Protein AF-A0A3M6KA08-F1 (afdb_monomer_lite)

Foldseek 3Di:
DVVVQKDKWKDLDAPVVQQVCLVVVWFKWAWFQDAFPPRIDIWTWNHADPVQQKTKTWDDDPDDDPDDTDIDIDRNVRVRLRRLLQRNMIMTIGHPVVVVVDDDDPLQRQLRVLLVVLVVCVVVVVLVSSLVSLVSSCVSPVLPLSSLLVNLVSCLVVLNPCSLVSLVSSCVNRVLHLSSLCSQLSSCVVVLVLVSNLVSLVSSCVSPVARDLCSLVSNLVSCVVVVVNVSSLVSLVSSCVRHVPDPCNVVSVVVSVVD

Structure (mmCIF, N/CA/C/O backbone):
data_AF-A0A3M6KA08-F1
#
_entry.id   AF-A0A3M6KA08-F1
#
loop_
_atom_site.group_PDB
_atom_site.id
_atom_site.type_symbol
_atom_site.label_atom_id
_atom_site.label_alt_id
_atom_site.label_comp_id
_atom_site.label_asym_id
_atom_site.label_entity_id
_atom_site.label_seq_id
_atom_site.pdbx_PDB_ins_code
_atom_site.Cartn_x
_atom_site.Cartn_y
_atom_site.Cartn_z
_atom_site.occupancy
_atom_site.B_iso_or_equiv
_atom_site.auth_seq_id
_atom_site.auth_comp_id
_atom_site.auth_asym_id
_atom_site.auth_atom_id
_atom_site.pdbx_PDB_model_num
ATOM 1 N N . ALA A 1 1 ? 18.252 -11.821 -8.747 1.00 83.00 1 ALA A N 1
ATOM 2 C CA . ALA A 1 1 ? 18.286 -11.415 -10.165 1.00 83.00 1 ALA A CA 1
ATOM 3 C C . ALA A 1 1 ? 19.601 -10.718 -10.514 1.00 83.00 1 ALA A C 1
ATOM 5 O O . ALA A 1 1 ? 20.405 -11.316 -11.207 1.00 83.00 1 ALA A O 1
ATOM 6 N N . GLU A 1 2 ? 19.887 -9.535 -9.962 1.00 87.06 2 GLU A N 1
ATOM 7 C CA . GLU A 1 2 ? 21.073 -8.732 -10.338 1.00 87.06 2 GLU A CA 1
ATOM 8 C C . GLU A 1 2 ? 22.423 -9.408 -10.078 1.00 87.06 2 GLU A C 1
ATOM 10 O O . GLU A 1 2 ? 23.299 -9.390 -10.935 1.00 87.06 2 GLU A O 1
ATOM 15 N N . ARG A 1 3 ? 22.570 -10.124 -8.955 1.00 90.12 3 ARG A N 1
ATOM 16 C CA . ARG A 1 3 ? 23.769 -10.948 -8.688 1.00 90.12 3 ARG A CA 1
ATOM 17 C C . ARG A 1 3 ? 24.012 -12.052 -9.727 1.00 90.12 3 ARG A C 1
ATOM 19 O O . ARG A 1 3 ? 25.106 -12.593 -9.780 1.00 90.12 3 ARG A O 1
ATOM 26 N N . HIS A 1 4 ? 22.997 -12.388 -10.520 1.00 89.75 4 HIS A N 1
ATOM 27 C CA . HIS A 1 4 ? 23.054 -13.378 -11.594 1.00 89.75 4 HIS A CA 1
ATOM 28 C C . HIS A 1 4 ? 23.068 -12.725 -12.990 1.00 89.75 4 HIS A C 1
ATOM 30 O O . HIS A 1 4 ? 22.779 -13.397 -13.972 1.00 89.75 4 HIS A O 1
ATOM 36 N N . GLY A 1 5 ? 23.381 -11.426 -13.091 1.00 89.25 5 GLY A N 1
ATOM 37 C CA . GLY A 1 5 ? 23.580 -10.731 -14.369 1.00 89.25 5 GLY A CA 1
ATOM 38 C C . GLY A 1 5 ? 22.316 -10.178 -15.037 1.00 89.25 5 GLY A C 1
ATOM 39 O O . GLY A 1 5 ? 22.405 -9.669 -16.150 1.00 89.25 5 GLY A O 1
ATOM 40 N N . LEU A 1 6 ? 21.152 -10.251 -14.384 1.00 92.94 6 LEU A N 1
ATOM 41 C CA . LEU A 1 6 ? 19.921 -9.622 -14.881 1.00 92.94 6 LEU A CA 1
ATOM 42 C C . LEU A 1 6 ? 19.841 -8.151 -14.463 1.00 92.94 6 LEU A C 1
ATOM 44 O O . LEU A 1 6 ? 20.215 -7.803 -13.346 1.00 92.94 6 LEU A O 1
ATOM 48 N N . SER A 1 7 ? 19.265 -7.308 -15.312 1.00 93.12 7 SER A N 1
ATOM 49 C CA . SER A 1 7 ? 18.864 -5.948 -14.950 1.00 93.12 7 SER A CA 1
ATOM 50 C C . SER A 1 7 ? 17.444 -5.930 -14.388 1.00 93.12 7 SER A C 1
ATOM 52 O O . SER A 1 7 ? 16.634 -6.810 -14.692 1.00 93.12 7 SER A O 1
ATOM 54 N N . SER A 1 8 ? 17.146 -4.924 -13.563 1.00 93.69 8 SER A N 1
ATOM 55 C CA . SER A 1 8 ? 15.797 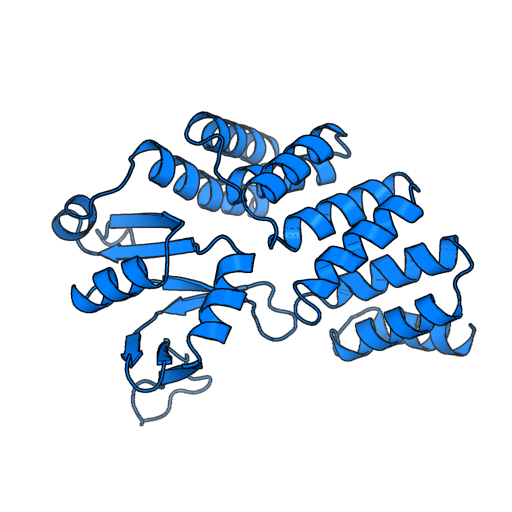-4.673 -13.057 1.00 93.69 8 SER A CA 1
ATOM 56 C C . SER A 1 8 ? 15.305 -3.279 -13.430 1.00 93.69 8 SER A C 1
ATOM 58 O O . SER A 1 8 ? 16.085 -2.329 -13.483 1.00 93.69 8 SER A O 1
ATOM 60 N N . LEU A 1 9 ? 14.003 -3.163 -13.682 1.00 94.94 9 LEU A N 1
ATOM 61 C CA . LEU A 1 9 ? 13.332 -1.893 -13.944 1.00 94.94 9 LEU A CA 1
ATOM 62 C C . LEU A 1 9 ? 12.046 -1.829 -13.130 1.00 94.94 9 LEU A C 1
ATOM 64 O O . LEU A 1 9 ? 11.269 -2.780 -13.133 1.00 94.94 9 LEU A O 1
ATOM 68 N N . ILE A 1 10 ? 11.837 -0.718 -12.423 1.00 95.31 10 ILE A N 1
ATOM 69 C CA . ILE A 1 10 ? 10.701 -0.536 -11.518 1.00 95.31 10 ILE A CA 1
ATOM 70 C C . ILE A 1 10 ? 9.919 0.699 -11.951 1.00 95.31 10 ILE A C 1
ATOM 72 O O . ILE A 1 10 ? 10.455 1.808 -11.990 1.00 95.31 10 ILE A O 1
ATOM 76 N N . LEU A 1 11 ? 8.643 0.509 -12.270 1.00 94.44 11 LEU A N 1
ATOM 77 C CA . LEU A 1 11 ? 7.788 1.511 -12.901 1.00 94.44 11 LEU A CA 1
ATOM 78 C C . LEU A 1 11 ? 6.437 1.578 -12.188 1.00 94.44 11 LEU A C 1
ATOM 80 O O . LEU A 1 11 ? 5.894 0.546 -11.807 1.00 94.44 11 LEU A O 1
ATOM 84 N N . HIS A 1 12 ? 5.868 2.775 -12.070 1.00 93.44 12 HIS A N 1
ATOM 85 C CA . HIS A 1 12 ? 4.413 2.919 -11.965 1.00 93.44 12 HIS A CA 1
ATOM 86 C C . HIS A 1 12 ? 3.871 2.819 -13.384 1.00 93.44 12 HIS A C 1
ATOM 88 O O . HIS A 1 12 ? 4.410 3.474 -14.278 1.00 93.44 12 HIS A O 1
ATOM 94 N N . SER A 1 13 ? 2.862 1.983 -13.598 1.00 94.50 13 SER A N 1
ATOM 95 C CA . SER A 1 13 ? 2.418 1.627 -14.943 1.00 94.50 13 SER A CA 1
ATOM 96 C C . SER A 1 13 ? 0.893 1.645 -15.087 1.00 94.50 13 SER A C 1
ATOM 98 O O . SER A 1 13 ? 0.168 2.180 -14.247 1.00 94.50 13 SER A O 1
ATOM 100 N N . SER A 1 14 ? 0.393 1.090 -16.186 1.00 95.12 14 SER A N 1
ATOM 101 C CA . SER A 1 14 ? -1.024 0.981 -16.524 1.00 95.12 14 SER A CA 1
ATOM 102 C C . SER A 1 14 ? -1.320 -0.390 -17.123 1.00 95.12 14 SER A C 1
ATOM 104 O O . SER A 1 14 ? -0.411 -1.077 -17.583 1.00 95.12 14 SER A O 1
ATOM 106 N N . ILE A 1 15 ? -2.595 -0.784 -17.190 1.00 96.06 15 ILE A N 1
ATOM 107 C CA . ILE A 1 15 ? -2.996 -2.038 -17.854 1.00 96.06 15 ILE A CA 1
ATOM 108 C C . ILE A 1 15 ? -2.505 -2.086 -19.304 1.00 96.06 15 ILE A C 1
ATOM 110 O O . ILE A 1 15 ? -2.064 -3.128 -19.778 1.00 96.06 15 ILE A O 1
ATOM 114 N N . LYS A 1 16 ? -2.530 -0.949 -20.004 1.00 95.81 16 LYS A N 1
ATOM 115 C CA . LYS A 1 16 ? -2.052 -0.857 -21.384 1.00 95.81 16 LYS A CA 1
ATOM 116 C C . LYS A 1 16 ? -0.561 -1.184 -21.495 1.00 95.81 16 LYS A C 1
ATOM 118 O O . LYS A 1 16 ? -0.176 -1.983 -22.338 1.00 95.81 16 LYS A O 1
ATOM 123 N N . GLU A 1 17 ? 0.265 -0.559 -20.665 1.00 95.38 17 GLU A N 1
ATOM 124 C CA . GLU A 1 17 ? 1.715 -0.783 -20.661 1.00 95.38 17 GLU A CA 1
ATOM 125 C C . GLU A 1 17 ? 2.073 -2.188 -20.162 1.00 95.38 17 GLU A C 1
ATOM 127 O O . GLU A 1 17 ? 2.957 -2.827 -20.724 1.00 95.38 17 GLU A O 1
ATOM 132 N N . LEU A 1 18 ? 1.341 -2.705 -19.169 1.00 96.12 18 LEU A N 1
ATOM 133 C CA . LEU A 1 18 ? 1.464 -4.085 -18.700 1.00 96.12 18 LEU A CA 1
ATOM 134 C C . LEU A 1 18 ? 1.281 -5.074 -19.859 1.00 96.12 18 LEU A C 1
ATOM 136 O O . LEU A 1 18 ? 2.133 -5.931 -20.072 1.00 96.12 18 LEU A O 1
ATOM 140 N N . LYS A 1 19 ? 0.199 -4.923 -20.637 1.00 96.44 19 LYS A N 1
ATOM 141 C CA . LYS A 1 19 ? -0.087 -5.756 -21.816 1.00 96.44 19 LYS A CA 1
ATOM 142 C C . LYS A 1 19 ? 1.010 -5.650 -22.874 1.00 96.44 19 LYS A C 1
ATOM 144 O O . LYS A 1 19 ? 1.482 -6.669 -23.354 1.00 96.44 19 LYS A O 1
ATOM 149 N N . GLN A 1 20 ? 1.501 -4.440 -23.148 1.00 94.62 20 GLN A N 1
ATOM 150 C CA . GLN A 1 20 ? 2.615 -4.240 -24.083 1.00 94.62 20 GLN A CA 1
ATOM 151 C C . GLN A 1 20 ? 3.881 -4.993 -23.661 1.00 94.62 20 GLN A C 1
ATOM 153 O O . GLN A 1 20 ? 4.549 -5.588 -24.498 1.00 94.62 20 GLN A O 1
ATOM 158 N N . VAL A 1 21 ? 4.215 -4.983 -22.369 1.00 94.38 21 VAL A N 1
ATOM 159 C CA . VAL A 1 21 ? 5.382 -5.707 -21.849 1.00 94.38 21 VAL A CA 1
ATOM 160 C C . VAL A 1 21 ? 5.183 -7.226 -21.940 1.00 94.38 21 VAL A C 1
ATOM 162 O O . VAL A 1 21 ? 6.118 -7.941 -22.306 1.00 94.38 21 VAL A O 1
ATOM 165 N N . ILE A 1 22 ? 3.963 -7.711 -21.689 1.00 94.94 22 ILE A N 1
ATOM 166 C CA . ILE A 1 22 ? 3.588 -9.120 -21.883 1.00 94.94 22 ILE A CA 1
ATOM 167 C C . ILE A 1 22 ? 3.746 -9.527 -23.356 1.00 94.94 22 ILE A C 1
ATOM 169 O O . ILE A 1 22 ? 4.358 -10.557 -23.631 1.00 94.94 22 ILE A O 1
ATOM 173 N N . ASP A 1 23 ? 3.275 -8.707 -24.299 1.00 94.31 23 ASP A N 1
ATOM 174 C CA . ASP A 1 23 ? 3.380 -8.961 -25.746 1.00 94.31 23 ASP A CA 1
ATOM 175 C C . ASP A 1 23 ? 4.835 -8.993 -26.239 1.00 94.31 23 ASP A C 1
ATOM 177 O O . ASP A 1 23 ? 5.159 -9.662 -27.220 1.00 94.31 23 ASP A O 1
ATOM 181 N N . MET A 1 24 ? 5.738 -8.302 -25.537 1.00 91.94 24 MET A N 1
ATOM 182 C CA . MET A 1 24 ? 7.184 -8.376 -25.770 1.00 91.94 24 MET A CA 1
ATOM 183 C C . MET A 1 24 ? 7.821 -9.668 -25.231 1.00 91.94 24 MET A C 1
ATOM 185 O O . MET A 1 24 ? 9.026 -9.866 -25.387 1.00 91.94 24 MET A O 1
ATOM 189 N N . GLY A 1 25 ? 7.044 -10.540 -24.583 1.00 91.00 25 GLY A N 1
ATOM 190 C CA . GLY A 1 25 ? 7.520 -11.781 -23.975 1.00 91.00 25 GLY A CA 1
ATOM 191 C C . GLY A 1 25 ? 8.263 -11.579 -22.653 1.00 91.00 25 GLY A C 1
ATOM 192 O O . GLY A 1 25 ? 8.966 -12.484 -22.205 1.00 91.00 25 GLY A O 1
ATOM 193 N N . ILE A 1 26 ? 8.136 -10.406 -22.024 1.00 91.50 26 ILE A N 1
ATOM 194 C CA . ILE A 1 26 ? 8.752 -10.111 -20.728 1.00 91.50 26 ILE A CA 1
ATOM 195 C C . ILE A 1 26 ? 7.682 -10.327 -19.653 1.00 91.50 26 ILE A C 1
ATOM 197 O O . ILE A 1 26 ? 6.735 -9.550 -19.604 1.00 91.50 26 ILE A O 1
ATOM 201 N N . PRO A 1 27 ? 7.798 -11.335 -18.772 1.00 91.75 27 PRO A N 1
ATOM 202 C CA . PRO A 1 27 ? 6.805 -11.569 -17.728 1.00 91.75 27 PRO A CA 1
ATOM 203 C C . PRO A 1 27 ? 6.946 -10.511 -16.617 1.00 91.75 27 PRO A C 1
ATOM 205 O O . PRO A 1 27 ? 7.948 -10.524 -15.891 1.00 91.75 27 PRO A O 1
ATOM 208 N N . PRO A 1 28 ? 5.985 -9.582 -16.452 1.00 95.94 28 PRO A N 1
ATOM 209 C CA . PRO A 1 28 ? 6.093 -8.553 -15.436 1.00 95.94 28 PRO A CA 1
ATOM 210 C C . PRO A 1 28 ? 5.735 -9.115 -14.059 1.00 95.94 28 PRO A C 1
ATOM 212 O O . PRO A 1 28 ? 4.839 -9.948 -13.907 1.00 95.94 28 PRO A O 1
ATOM 215 N N . ILE A 1 29 ? 6.422 -8.622 -13.034 1.00 95.50 29 ILE A N 1
ATOM 216 C CA . ILE A 1 29 ? 6.088 -8.877 -11.635 1.00 95.50 29 ILE A CA 1
ATOM 217 C C . ILE A 1 29 ? 5.306 -7.671 -11.130 1.00 95.50 29 ILE A C 1
ATOM 219 O O . ILE A 1 29 ? 5.778 -6.540 -11.213 1.00 95.50 29 ILE A O 1
ATOM 223 N N . VAL A 1 30 ? 4.124 -7.899 -10.578 1.00 94.44 30 VAL A N 1
ATOM 224 C CA . VAL A 1 30 ? 3.309 -6.848 -9.961 1.00 94.44 30 VAL A CA 1
ATOM 225 C C . VAL A 1 30 ? 3.129 -7.124 -8.480 1.00 94.44 30 VAL A C 1
ATOM 227 O O . VAL A 1 30 ? 3.184 -8.272 -8.036 1.00 94.44 30 VAL A O 1
ATOM 230 N N . ILE A 1 31 ? 2.903 -6.065 -7.710 1.00 87.88 31 ILE A N 1
ATOM 231 C CA . ILE A 1 31 ? 2.537 -6.183 -6.302 1.00 87.88 31 ILE A CA 1
ATOM 232 C C . ILE A 1 31 ? 1.020 -6.113 -6.204 1.00 87.88 31 ILE A C 1
ATOM 234 O O . ILE A 1 31 ? 0.410 -5.129 -6.620 1.00 87.88 31 ILE A O 1
ATOM 238 N N . LEU A 1 32 ? 0.420 -7.175 -5.676 1.00 84.81 32 LEU A N 1
ATOM 239 C CA . LEU A 1 32 ? -1.012 -7.256 -5.434 1.00 84.81 32 LEU A CA 1
ATOM 240 C C . LEU A 1 32 ? -1.301 -7.386 -3.935 1.00 84.81 32 LEU A C 1
ATOM 242 O O . LEU A 1 32 ? -0.484 -7.916 -3.172 1.00 84.81 32 LEU A O 1
ATOM 246 N N . PRO A 1 33 ? -2.492 -6.960 -3.491 1.00 71.56 33 PRO A N 1
ATOM 247 C CA . PRO A 1 33 ? -2.984 -7.270 -2.160 1.00 71.56 33 PRO A CA 1
ATOM 248 C C . PRO A 1 33 ? -2.948 -8.764 -1.864 1.00 71.56 33 PRO A C 1
ATOM 250 O O . PRO A 1 33 ? -3.414 -9.581 -2.655 1.00 71.56 33 PRO A O 1
ATOM 253 N N . GLY A 1 34 ? -2.359 -9.126 -0.721 1.00 64.75 34 GLY A N 1
ATOM 254 C CA . GLY A 1 34 ? -2.411 -10.492 -0.211 1.00 64.75 34 GLY A CA 1
ATOM 255 C C . GLY A 1 34 ? -3.798 -10.843 0.325 1.00 64.75 34 GLY A C 1
ATOM 256 O O . GLY A 1 34 ? -4.610 -9.969 0.636 1.00 64.75 34 GLY A O 1
ATOM 257 N N . LEU A 1 35 ? -4.065 -12.145 0.421 1.00 53.22 35 LEU A N 1
ATOM 258 C CA . LEU A 1 35 ? -5.258 -12.691 1.060 1.00 53.22 35 LEU A CA 1
ATOM 259 C C . LEU A 1 35 ? -4.901 -13.026 2.506 1.00 53.22 35 LEU A C 1
ATOM 261 O O . LEU A 1 35 ? -4.115 -13.943 2.705 1.00 53.22 35 LEU A O 1
ATOM 265 N N . HIS A 1 36 ? -5.494 -12.313 3.468 1.00 54.28 36 HIS A N 1
ATOM 266 C CA . HIS A 1 36 ? -5.411 -12.562 4.918 1.00 54.28 36 HIS A CA 1
ATOM 267 C C . HIS A 1 36 ? -3.988 -12.612 5.516 1.00 54.28 36 HIS A C 1
ATOM 269 O O . HIS A 1 36 ? -3.163 -13.439 5.152 1.00 54.28 36 HIS A O 1
ATOM 275 N N . ASP A 1 37 ? -3.703 -11.745 6.494 1.00 48.00 37 ASP A N 1
ATOM 276 C CA . ASP A 1 37 ? -2.431 -11.639 7.242 1.00 48.00 37 ASP A CA 1
ATOM 277 C C . ASP A 1 37 ? -1.158 -11.341 6.408 1.00 48.00 37 ASP A C 1
ATOM 279 O O . ASP A 1 37 ? -0.172 -10.834 6.946 1.00 48.00 37 ASP A O 1
ATOM 283 N N . VAL A 1 38 ? -1.175 -11.566 5.091 1.00 55.06 38 VAL A N 1
ATOM 284 C CA . VAL A 1 38 ? -0.120 -11.197 4.144 1.00 55.06 38 VAL A CA 1
ATOM 285 C C . VAL A 1 38 ? -0.449 -9.828 3.561 1.00 55.06 38 VAL A C 1
ATOM 287 O O . VAL A 1 38 ? -1.381 -9.675 2.773 1.00 55.06 38 VAL A O 1
ATOM 290 N N . VAL A 1 39 ? 0.322 -8.813 3.956 1.00 59.44 39 VAL A N 1
ATOM 291 C CA . VAL A 1 39 ? 0.041 -7.425 3.569 1.00 59.44 39 VAL A CA 1
ATOM 292 C C . VAL A 1 39 ? 0.117 -7.261 2.051 1.00 59.44 39 VAL A C 1
ATOM 294 O O . VAL A 1 39 ? -0.740 -6.601 1.488 1.00 59.44 39 VAL A O 1
ATOM 297 N N . GLN A 1 40 ? 1.053 -7.887 1.337 1.00 69.44 40 GLN A N 1
ATOM 298 C CA . GLN A 1 40 ? 1.110 -7.853 -0.133 1.00 69.44 40 GLN A CA 1
ATOM 299 C C . GLN A 1 40 ? 1.775 -9.132 -0.662 1.00 69.44 40 GLN A C 1
ATOM 301 O O . GLN A 1 40 ? 2.554 -9.756 0.058 1.00 69.44 40 GLN A O 1
ATOM 306 N N . HIS A 1 41 ? 1.502 -9.517 -1.908 1.00 76.62 41 HIS A N 1
ATOM 307 C CA . HIS A 1 41 ? 2.239 -10.582 -2.584 1.00 76.62 41 HIS A CA 1
ATOM 308 C C . HIS A 1 41 ? 2.739 -10.111 -3.950 1.00 76.62 41 HIS A C 1
ATOM 310 O O . HIS A 1 41 ? 2.050 -9.391 -4.671 1.00 76.62 41 HIS A O 1
ATOM 316 N N . ALA A 1 42 ? 3.956 -10.527 -4.295 1.00 87.75 42 ALA A N 1
ATOM 317 C CA . ALA A 1 42 ? 4.478 -10.370 -5.641 1.00 87.75 42 ALA A CA 1
ATOM 318 C C . ALA A 1 42 ? 3.889 -11.474 -6.524 1.00 87.75 42 ALA A C 1
ATOM 320 O O . ALA A 1 42 ? 3.962 -12.652 -6.174 1.00 87.75 42 ALA A O 1
ATOM 321 N N . SER A 1 43 ? 3.315 -11.093 -7.660 1.00 90.31 43 SER A N 1
ATOM 322 C CA . SER A 1 43 ? 2.716 -12.016 -8.616 1.00 90.31 43 SER A CA 1
ATOM 323 C C . SER A 1 43 ? 3.350 -11.831 -9.985 1.00 90.31 43 SER A C 1
ATOM 325 O O . SER A 1 43 ? 3.456 -10.709 -10.476 1.00 90.31 43 SER A O 1
ATOM 327 N N . ILE A 1 44 ? 3.757 -12.935 -10.610 1.00 93.38 44 ILE A N 1
ATOM 328 C CA . ILE A 1 44 ? 4.217 -12.935 -12.002 1.00 93.38 44 ILE A CA 1
ATOM 329 C C . ILE A 1 44 ? 2.975 -12.970 -12.886 1.00 93.38 44 ILE A C 1
ATOM 331 O O . ILE A 1 44 ? 2.136 -13.856 -12.721 1.00 93.38 44 ILE A O 1
ATOM 335 N N . ILE A 1 45 ? 2.847 -12.023 -13.808 1.00 95.38 45 ILE A N 1
ATOM 336 C CA . ILE A 1 45 ? 1.761 -12.007 -14.788 1.00 95.38 45 ILE A CA 1
ATOM 337 C C . ILE A 1 45 ? 2.221 -12.783 -16.017 1.00 95.38 45 ILE A C 1
ATOM 339 O O . ILE A 1 45 ? 3.273 -12.502 -16.585 1.00 95.38 45 ILE A O 1
ATOM 343 N N . SER A 1 46 ? 1.454 -13.802 -16.389 1.00 91.75 46 SER A N 1
ATOM 344 C CA . SER A 1 46 ? 1.799 -14.728 -17.470 1.00 91.75 46 SER A CA 1
ATOM 345 C C . SER A 1 46 ? 1.089 -14.409 -18.783 1.00 91.75 46 SER A C 1
ATOM 347 O O . SER A 1 46 ? 1.496 -14.912 -19.824 1.00 91.75 46 SER A O 1
ATOM 349 N N . GLY A 1 47 ? 0.037 -13.588 -18.752 1.00 95.50 47 GLY A N 1
ATOM 350 C CA . GLY A 1 47 ? -0.743 -13.261 -19.939 1.00 95.50 47 GLY A CA 1
ATOM 351 C C . GLY A 1 47 ? -2.023 -12.498 -19.626 1.00 95.50 47 GLY A C 1
ATOM 352 O O . GLY A 1 47 ? -2.271 -12.094 -18.487 1.00 95.50 47 GLY A O 1
ATOM 353 N N . TYR A 1 48 ? -2.848 -12.322 -20.650 1.00 97.25 48 TYR A N 1
ATOM 354 C CA . TYR A 1 48 ? -4.185 -11.749 -20.548 1.00 97.25 48 TYR A CA 1
ATOM 355 C C . TYR A 1 48 ? -5.078 -12.251 -21.692 1.00 97.25 48 TYR A C 1
ATOM 357 O O . TYR A 1 48 ? -4.579 -12.768 -22.690 1.00 97.25 48 TYR A O 1
ATOM 365 N N . ASP A 1 49 ? -6.390 -12.067 -21.550 1.00 96.88 49 ASP A N 1
ATOM 366 C CA . ASP A 1 49 ? -7.380 -12.276 -22.610 1.00 96.88 49 ASP A CA 1
ATOM 367 C C . ASP A 1 49 ? -8.241 -11.016 -22.745 1.00 96.88 49 ASP A C 1
ATOM 369 O O . ASP A 1 49 ? -8.919 -10.595 -21.802 1.00 96.88 49 ASP A O 1
ATOM 373 N N . ASP A 1 50 ? -8.185 -10.387 -23.919 1.00 94.94 50 ASP A N 1
ATOM 374 C CA . ASP A 1 50 ? -8.912 -9.152 -24.206 1.00 94.94 50 ASP A CA 1
ATOM 375 C C . ASP A 1 50 ? -10.406 -9.358 -24.477 1.00 94.94 50 ASP A C 1
ATOM 377 O O . ASP A 1 50 ? -11.172 -8.403 -24.310 1.00 94.94 50 ASP A O 1
ATOM 381 N N . ASN A 1 51 ? -10.824 -10.558 -24.882 1.00 96.12 51 ASN A N 1
ATOM 382 C CA . ASN A 1 51 ? -12.228 -10.890 -25.108 1.00 96.12 51 ASN A CA 1
ATOM 383 C C . ASN A 1 51 ? -12.921 -11.147 -23.769 1.00 96.12 51 ASN A C 1
ATOM 385 O O . ASN A 1 51 ? -13.952 -10.541 -23.483 1.00 96.12 51 ASN A O 1
ATOM 389 N N . GLU A 1 52 ? -12.301 -11.967 -22.920 1.00 96.31 52 GLU A N 1
ATOM 390 C CA . GLU A 1 52 ? -12.826 -12.318 -21.593 1.00 96.31 52 GLU A CA 1
ATOM 391 C C . GLU A 1 52 ? -12.534 -11.248 -20.527 1.00 96.31 52 GLU A C 1
ATOM 393 O O . GLU A 1 52 ? -13.082 -11.288 -19.424 1.00 96.31 52 GLU A O 1
ATOM 398 N N . LYS A 1 53 ? -11.691 -10.254 -20.848 1.00 97.19 53 LYS A N 1
ATOM 399 C CA . LYS A 1 53 ? -11.238 -9.199 -19.925 1.00 97.19 53 LYS A CA 1
ATOM 400 C C . LYS A 1 53 ? -10.638 -9.789 -18.655 1.00 97.19 53 LYS A C 1
ATOM 402 O O . LYS A 1 53 ? -11.053 -9.461 -17.540 1.00 97.19 53 LYS A O 1
ATOM 407 N N . THR A 1 54 ? -9.634 -10.643 -18.821 1.00 97.00 54 THR A N 1
ATOM 408 C CA . THR A 1 54 ? -8.948 -11.323 -17.716 1.00 97.00 54 THR A CA 1
ATOM 409 C C . THR A 1 54 ? -7.435 -11.182 -17.785 1.00 97.00 54 THR A C 1
ATOM 411 O O . THR A 1 54 ? -6.852 -11.164 -18.864 1.00 97.00 54 THR A O 1
ATOM 414 N N . ILE A 1 55 ? -6.799 -11.138 -16.616 1.00 96.81 55 ILE A N 1
ATOM 415 C CA . ILE A 1 55 ? -5.348 -11.176 -16.426 1.00 96.81 55 ILE A CA 1
ATOM 416 C C . ILE A 1 55 ? -4.967 -12.540 -15.850 1.00 96.81 55 ILE A C 1
ATOM 418 O O . ILE A 1 55 ? -5.602 -13.025 -14.907 1.00 96.81 55 ILE A O 1
ATOM 422 N N . PHE A 1 56 ? -3.924 -13.145 -16.408 1.00 94.44 56 PHE A N 1
ATOM 423 C CA . PHE A 1 56 ? -3.395 -14.433 -15.983 1.00 94.44 56 PHE A CA 1
ATOM 424 C C . PHE A 1 56 ? -2.160 -14.239 -15.119 1.00 94.44 56 PHE A C 1
ATOM 426 O O . PHE A 1 56 ? -1.276 -13.449 -15.451 1.00 94.44 56 PHE A O 1
ATOM 433 N N . HIS A 1 57 ? -2.080 -14.964 -14.010 1.00 91.69 57 HIS A N 1
ATOM 434 C CA . HIS A 1 57 ? -0.951 -14.850 -13.101 1.00 91.69 57 HIS A CA 1
ATOM 435 C C . HIS A 1 57 ? -0.494 -16.207 -12.580 1.00 91.69 57 HIS A C 1
ATOM 437 O O . HIS A 1 57 ? -1.276 -17.147 -12.460 1.00 91.69 57 HIS A O 1
ATOM 443 N N . TYR A 1 58 ? 0.792 -16.308 -12.271 1.00 87.12 58 TYR A N 1
ATOM 444 C CA . TYR A 1 58 ? 1.376 -17.515 -11.710 1.00 87.12 58 TYR A CA 1
ATOM 445 C C . TYR A 1 58 ? 0.847 -17.770 -10.295 1.00 87.12 58 TYR A C 1
ATOM 447 O O . TYR A 1 58 ? 0.861 -16.871 -9.448 1.00 87.12 58 TYR A O 1
ATOM 455 N N . VAL A 1 59 ? 0.434 -19.010 -10.032 1.00 79.56 59 VAL A N 1
ATOM 456 C CA . VAL A 1 59 ? 0.058 -19.483 -8.699 1.00 79.56 59 VAL A CA 1
ATOM 457 C C . VAL A 1 59 ? 1.115 -20.495 -8.248 1.00 79.56 59 VAL A C 1
ATOM 459 O O . VAL A 1 59 ? 1.197 -21.576 -8.829 1.00 79.56 59 VAL A O 1
ATOM 462 N N . PRO A 1 60 ? 1.951 -20.172 -7.243 1.00 68.69 60 PRO A N 1
ATOM 463 C CA . PRO A 1 60 ? 2.924 -21.127 -6.730 1.00 68.69 60 PRO A CA 1
ATOM 464 C C . PRO A 1 60 ? 2.211 -22.326 -6.100 1.00 68.69 60 PRO A C 1
ATOM 466 O O . PRO A 1 60 ? 1.350 -22.155 -5.234 1.00 68.69 60 PRO A O 1
ATOM 469 N N . GLU A 1 61 ? 2.589 -23.538 -6.505 1.00 64.69 61 GLU A N 1
ATOM 470 C CA . GLU A 1 61 ? 2.069 -24.759 -5.894 1.00 64.69 61 GLU A CA 1
ATOM 471 C C . GLU A 1 61 ? 2.439 -24.834 -4.403 1.00 64.69 61 GLU A C 1
ATOM 473 O O . GLU A 1 61 ? 3.582 -24.592 -4.011 1.00 64.69 61 GLU A O 1
ATOM 478 N N . GLN A 1 62 ? 1.483 -25.222 -3.553 1.00 56.31 62 GLN A N 1
ATOM 479 C CA . GLN A 1 62 ? 1.745 -25.464 -2.125 1.00 56.31 62 GLN A CA 1
ATOM 480 C C . GLN A 1 62 ? 2.393 -26.835 -1.861 1.00 56.31 62 GLN A C 1
ATOM 482 O O . GLN A 1 62 ? 2.931 -27.069 -0.777 1.00 56.31 62 GLN A O 1
ATOM 487 N N . LYS A 1 63 ? 2.341 -27.748 -2.837 1.00 56.28 63 LYS A N 1
ATOM 488 C CA . LYS A 1 63 ? 3.006 -29.055 -2.838 1.00 56.28 63 LYS A CA 1
ATOM 489 C C . LYS A 1 63 ? 3.455 -29.351 -4.266 1.00 56.28 63 LYS A C 1
ATOM 491 O O . LYS A 1 63 ? 2.632 -29.130 -5.143 1.00 56.28 63 LYS A O 1
ATOM 496 N N . PRO A 1 64 ? 4.676 -29.868 -4.485 1.00 49.28 64 PRO A N 1
ATOM 497 C CA . PRO A 1 64 ? 5.116 -30.253 -5.819 1.00 49.28 64 PRO A CA 1
ATOM 498 C C . PRO A 1 64 ? 4.163 -31.325 -6.346 1.00 49.28 64 PRO A C 1
ATOM 500 O O . PRO A 1 64 ? 4.133 -32.437 -5.812 1.00 49.28 64 PRO A O 1
ATOM 503 N N . SER A 1 65 ? 3.338 -30.969 -7.323 1.00 53.47 65 SER A N 1
ATOM 504 C CA . SER A 1 65 ? 2.562 -31.934 -8.087 1.00 53.47 65 SER A CA 1
ATOM 505 C C . SER A 1 65 ? 3.341 -32.285 -9.357 1.00 53.47 65 SER A C 1
ATOM 507 O O . SER A 1 65 ? 4.195 -31.527 -9.815 1.00 53.47 65 SER A O 1
ATOM 509 N N . GLU A 1 66 ? 3.096 -33.464 -9.927 1.00 57.22 66 GLU A N 1
ATOM 510 C CA . GLU A 1 66 ? 3.669 -33.835 -11.230 1.00 57.22 66 GLU A CA 1
ATOM 511 C C . GLU A 1 66 ? 3.046 -33.015 -12.389 1.00 57.22 66 GLU A C 1
ATOM 513 O O . GLU A 1 66 ? 3.495 -33.114 -13.531 1.00 57.22 66 GLU A O 1
ATOM 518 N N . GLU A 1 67 ? 2.043 -32.171 -12.107 1.00 56.34 67 GLU A N 1
ATOM 519 C CA . GLU A 1 67 ? 1.207 -31.458 -13.076 1.00 56.34 67 GLU A CA 1
ATOM 520 C C . GLU A 1 67 ? 1.575 -29.968 -13.219 1.00 56.34 67 GLU A C 1
ATOM 522 O O . GLU A 1 67 ? 0.776 -29.074 -12.973 1.00 56.34 67 GLU A O 1
ATOM 527 N N . GLY A 1 68 ? 2.772 -29.688 -13.738 1.00 61.72 68 GLY A N 1
ATOM 528 C CA . GLY A 1 68 ? 3.074 -28.417 -14.415 1.00 61.72 68 GLY A CA 1
ATOM 529 C C . GLY A 1 68 ? 2.893 -27.116 -13.607 1.00 61.72 68 GLY A C 1
ATOM 530 O O . GLY A 1 68 ? 2.951 -27.073 -12.387 1.00 61.72 68 GLY A O 1
ATOM 531 N N . ILE A 1 69 ? 2.778 -25.993 -14.325 1.00 65.19 69 ILE A N 1
ATOM 532 C CA . ILE A 1 69 ? 2.631 -24.648 -13.746 1.00 65.19 69 ILE A CA 1
ATOM 533 C C . ILE A 1 69 ? 1.143 -24.304 -13.625 1.00 65.19 69 ILE A C 1
ATOM 535 O O . ILE A 1 69 ? 0.439 -24.278 -14.636 1.00 65.19 69 ILE A O 1
ATOM 539 N N . GLN A 1 70 ? 0.679 -23.950 -12.421 1.00 74.88 70 GLN A N 1
ATOM 540 C CA . GLN A 1 70 ? -0.686 -23.465 -12.219 1.00 74.88 70 GLN A CA 1
ATOM 541 C C . GLN A 1 70 ? -0.810 -21.968 -12.549 1.00 74.88 70 GLN A C 1
ATOM 543 O O . GLN A 1 70 ? -0.042 -21.125 -12.076 1.00 74.88 70 GLN A O 1
ATOM 548 N N . VAL A 1 71 ? -1.827 -21.631 -13.345 1.00 79.44 71 VAL A N 1
ATOM 549 C CA . VAL A 1 71 ? -2.160 -20.254 -13.730 1.00 79.44 71 VAL A CA 1
ATOM 550 C C . VAL A 1 71 ? -3.515 -19.876 -13.139 1.00 79.44 71 VAL A C 1
ATOM 552 O O . VAL A 1 71 ? -4.518 -20.551 -13.365 1.00 79.44 71 VAL A O 1
ATOM 555 N N . GLY A 1 72 ? -3.537 -18.795 -12.366 1.00 85.62 72 GLY A N 1
ATOM 556 C CA . GLY A 1 72 ? -4.746 -18.165 -11.850 1.00 85.62 72 GLY A CA 1
ATOM 557 C C . GLY A 1 72 ? -5.295 -17.127 -12.824 1.00 85.62 72 GLY A C 1
ATOM 558 O O . GLY A 1 72 ? -4.555 -16.547 -13.621 1.00 85.62 72 GLY A O 1
ATOM 559 N N . VAL A 1 73 ? -6.601 -16.869 -12.737 1.00 91.25 73 VAL A N 1
ATOM 560 C CA . VAL A 1 73 ? -7.312 -15.907 -13.589 1.00 91.25 73 VAL A CA 1
ATOM 561 C C . VAL A 1 73 ? -7.977 -14.849 -12.714 1.00 91.25 73 VAL A C 1
ATOM 563 O O . VAL A 1 73 ? -8.733 -15.174 -11.797 1.00 91.25 73 VAL A O 1
ATOM 566 N N . ILE A 1 74 ? -7.717 -13.574 -13.003 1.00 92.81 74 ILE A N 1
ATOM 567 C CA . ILE A 1 74 ? -8.322 -12.432 -12.310 1.00 92.81 74 ILE A CA 1
ATOM 568 C C . ILE A 1 74 ? -9.052 -11.567 -13.345 1.00 92.81 74 ILE A C 1
ATOM 570 O O . ILE A 1 74 ? -8.436 -11.182 -14.337 1.00 92.81 74 ILE A O 1
ATOM 574 N N . PRO A 1 75 ? -10.331 -11.195 -13.136 1.00 96.62 75 PRO A N 1
ATOM 575 C CA . PRO A 1 75 ? -10.997 -10.216 -13.995 1.00 96.62 75 PRO A CA 1
ATOM 576 C C . PRO A 1 75 ? -10.209 -8.901 -14.052 1.00 96.62 75 PRO A C 1
ATOM 578 O O . PRO A 1 75 ? -9.851 -8.356 -13.007 1.00 96.62 75 PRO A O 1
ATOM 581 N N . GLU A 1 76 ? -9.979 -8.359 -15.245 1.00 96.75 76 GLU A N 1
ATOM 582 C CA . GLU A 1 76 ? -9.118 -7.194 -15.500 1.00 96.75 76 GLU A CA 1
ATOM 583 C C . GLU A 1 76 ? -9.514 -5.994 -14.641 1.00 96.75 76 GLU A C 1
ATOM 585 O O . GLU A 1 76 ? -8.677 -5.412 -13.961 1.00 96.75 76 GLU A O 1
ATOM 590 N N . LYS A 1 77 ? -10.815 -5.697 -14.557 1.00 95.94 77 LYS A N 1
ATOM 591 C CA . LYS A 1 77 ? -11.335 -4.611 -13.714 1.00 95.94 77 LYS A CA 1
ATOM 592 C C . LYS A 1 77 ? -11.003 -4.802 -12.230 1.00 95.94 77 LYS A C 1
ATOM 594 O O . LYS A 1 77 ? -10.753 -3.835 -11.513 1.00 95.94 77 LYS A O 1
ATOM 599 N N . ARG A 1 78 ? -11.037 -6.048 -11.744 1.00 93.00 78 ARG A N 1
ATOM 600 C CA . ARG A 1 78 ? -10.671 -6.370 -10.358 1.00 93.00 78 ARG A CA 1
ATOM 601 C C . ARG A 1 78 ? -9.165 -6.234 -10.169 1.00 93.00 78 ARG A C 1
ATOM 603 O O . ARG A 1 78 ? -8.752 -5.642 -9.180 1.00 93.00 78 ARG A O 1
ATOM 610 N N . PHE A 1 79 ? -8.374 -6.753 -11.103 1.00 94.12 79 PHE A N 1
ATOM 611 C CA . PHE A 1 79 ? -6.921 -6.624 -11.091 1.00 94.12 79 PHE A CA 1
ATOM 612 C C . PHE A 1 79 ? -6.494 -5.150 -11.066 1.00 94.12 79 PHE A C 1
ATOM 614 O O . PHE A 1 79 ? -5.757 -4.754 -10.172 1.00 94.12 79 PHE A O 1
ATOM 621 N N . GLU A 1 80 ? -7.024 -4.325 -11.970 1.00 94.75 80 GLU A N 1
ATOM 622 C CA . GLU A 1 80 ? -6.716 -2.895 -12.054 1.00 94.75 80 GLU A CA 1
ATOM 623 C C . GLU A 1 80 ? -7.084 -2.154 -10.766 1.00 94.75 80 GLU A C 1
ATOM 625 O O . GLU A 1 80 ? -6.270 -1.389 -10.247 1.00 94.75 80 GLU A O 1
ATOM 630 N N . LYS A 1 81 ? -8.271 -2.429 -10.199 1.00 92.81 81 LYS A N 1
ATOM 631 C CA . LYS A 1 81 ? -8.671 -1.863 -8.904 1.00 92.81 81 LYS A CA 1
ATOM 632 C C . LYS A 1 81 ? -7.610 -2.159 -7.842 1.00 92.81 81 LYS A C 1
ATOM 634 O O . LYS A 1 81 ? -7.088 -1.224 -7.242 1.00 92.81 81 LYS A O 1
ATOM 639 N N . LEU A 1 82 ? -7.290 -3.438 -7.646 1.00 91.00 82 LEU A N 1
ATOM 640 C CA . LEU A 1 82 ? -6.366 -3.899 -6.609 1.00 91.00 82 LEU A CA 1
ATOM 641 C C . LEU A 1 82 ? -4.945 -3.364 -6.825 1.00 91.00 82 LEU A C 1
ATOM 643 O O . LEU A 1 82 ? -4.293 -2.937 -5.880 1.00 91.00 82 LEU A O 1
ATOM 647 N N . TRP A 1 83 ? -4.474 -3.353 -8.069 1.00 93.56 83 TRP A N 1
ATOM 648 C CA . TRP A 1 83 ? -3.138 -2.883 -8.421 1.00 93.56 83 TRP A CA 1
ATOM 649 C C . TRP A 1 83 ? -2.990 -1.366 -8.230 1.00 93.56 83 TRP A C 1
ATOM 651 O O . TRP A 1 83 ? -1.934 -0.893 -7.806 1.00 93.56 83 TRP A O 1
ATOM 661 N N . SER A 1 84 ? -4.066 -0.599 -8.449 1.00 92.88 84 SER A N 1
ATOM 662 C CA . SER A 1 84 ? -4.081 0.854 -8.227 1.00 92.88 84 SER A CA 1
ATOM 663 C C . SER A 1 84 ? -3.929 1.262 -6.758 1.00 92.88 84 SER A C 1
ATOM 665 O O . SER A 1 84 ? -3.410 2.344 -6.477 1.00 92.88 84 SER A O 1
ATOM 667 N N . GLU A 1 85 ? -4.317 0.400 -5.811 1.00 90.38 85 GLU A N 1
ATOM 668 C CA . GLU A 1 85 ? -4.176 0.668 -4.371 1.00 90.38 85 GLU A CA 1
ATOM 669 C C . GLU A 1 85 ? -2.702 0.835 -3.963 1.00 90.38 85 GLU A C 1
ATOM 671 O O . GLU A 1 85 ? -2.386 1.638 -3.085 1.00 90.38 85 GLU A O 1
ATOM 676 N N . ASP A 1 86 ? -1.802 0.133 -4.660 1.00 84.88 86 ASP A N 1
ATOM 677 C CA . ASP A 1 86 ? -0.350 0.146 -4.452 1.00 84.88 86 ASP A CA 1
ATOM 678 C C . ASP A 1 86 ? 0.397 0.902 -5.580 1.00 84.88 86 ASP A C 1
ATOM 680 O O . ASP A 1 86 ? 1.593 0.713 -5.803 1.00 84.88 86 ASP A O 1
ATOM 684 N N . GLY A 1 87 ? -0.302 1.784 -6.307 1.00 89.00 87 GLY A N 1
ATOM 685 C CA . GLY A 1 87 ? 0.292 2.674 -7.312 1.00 89.00 87 GLY A CA 1
ATOM 686 C C . GLY A 1 87 ? 0.606 2.021 -8.662 1.00 89.00 87 GLY A C 1
ATOM 687 O O . GLY A 1 87 ? 1.368 2.580 -9.443 1.00 89.00 87 GLY A O 1
ATOM 688 N N . CYS A 1 88 ? 0.037 0.858 -8.975 1.00 94.00 88 CYS A N 1
ATOM 689 C CA . CYS A 1 88 ? 0.315 0.143 -10.224 1.00 94.00 88 CYS A CA 1
ATOM 690 C C . CYS A 1 88 ? 1.813 -0.160 -10.423 1.00 94.00 88 CYS A C 1
ATOM 692 O O . CYS A 1 88 ? 2.369 0.014 -11.510 1.00 94.00 88 CYS A O 1
ATOM 694 N N . LEU A 1 89 ? 2.484 -0.576 -9.348 1.00 93.69 89 LEU A N 1
ATOM 695 C CA . LEU A 1 89 ? 3.907 -0.887 -9.358 1.00 93.69 89 LEU A CA 1
ATOM 696 C C . LEU A 1 89 ? 4.187 -2.159 -10.174 1.00 93.69 89 LEU A C 1
ATOM 698 O O . LEU A 1 89 ? 3.626 -3.225 -9.897 1.00 93.69 89 LEU A O 1
ATOM 702 N N . MET A 1 90 ? 5.073 -2.041 -11.158 1.00 95.69 90 MET A N 1
ATOM 703 C CA . MET A 1 90 ? 5.550 -3.107 -12.033 1.00 95.69 90 MET A CA 1
ATOM 704 C C . MET A 1 90 ? 7.064 -3.246 -11.898 1.00 95.69 90 MET A C 1
ATOM 706 O O . MET A 1 90 ? 7.798 -2.260 -11.985 1.00 95.69 90 MET A O 1
ATOM 710 N N . VAL A 1 91 ? 7.533 -4.475 -11.725 1.00 95.75 91 VAL A N 1
ATOM 711 C CA . VAL A 1 91 ? 8.946 -4.841 -11.677 1.00 95.75 91 VAL A CA 1
ATOM 712 C C . VAL A 1 91 ? 9.243 -5.754 -12.856 1.00 95.75 91 VAL A C 1
ATOM 714 O O . VAL A 1 91 ? 8.634 -6.811 -13.011 1.00 95.75 91 VAL A O 1
ATOM 717 N N . LEU A 1 92 ? 10.201 -5.354 -13.683 1.00 95.75 92 LEU A N 1
ATOM 718 C CA . LEU A 1 92 ? 10.686 -6.133 -14.815 1.00 95.75 92 LEU A CA 1
ATOM 719 C C . LEU A 1 92 ? 12.081 -6.646 -14.509 1.00 95.75 92 LEU A C 1
ATOM 721 O O . LEU A 1 92 ? 12.906 -5.916 -13.957 1.00 95.75 92 LEU A O 1
ATOM 725 N N . LEU A 1 93 ? 12.340 -7.893 -14.886 1.00 94.62 93 LEU A N 1
ATOM 726 C CA . LEU A 1 93 ? 13.641 -8.535 -14.766 1.00 94.62 93 LEU A CA 1
ATOM 727 C C . LEU A 1 93 ? 14.011 -9.125 -16.121 1.00 94.62 93 LEU A C 1
ATOM 729 O O . LEU A 1 93 ? 13.211 -9.838 -16.721 1.00 94.62 93 LEU A O 1
ATOM 733 N N . GLY A 1 94 ? 15.221 -8.858 -16.596 1.00 92.50 94 GLY A N 1
ATOM 734 C CA . GLY A 1 94 ? 15.653 -9.379 -17.886 1.00 92.50 94 GLY A CA 1
ATOM 735 C C . GLY A 1 94 ? 17.096 -9.031 -18.235 1.00 92.50 94 GLY A C 1
ATOM 736 O O . GLY A 1 94 ? 17.769 -8.338 -17.466 1.00 92.50 94 GLY A O 1
ATOM 737 N N . PRO A 1 95 ? 17.586 -9.520 -19.384 1.00 92.81 95 PRO A N 1
ATOM 738 C CA . PRO A 1 95 ? 18.863 -9.104 -19.954 1.00 92.81 95 PRO A CA 1
ATOM 739 C C . PRO A 1 95 ? 18.975 -7.577 -20.062 1.00 92.81 95 PRO A C 1
ATOM 741 O O . PRO A 1 95 ? 17.994 -6.882 -20.330 1.00 92.81 95 PRO A O 1
ATOM 744 N N . THR A 1 96 ? 20.172 -7.041 -19.824 1.00 90.75 96 THR A N 1
ATOM 745 C CA . THR A 1 96 ? 20.410 -5.589 -19.753 1.00 90.75 96 THR A CA 1
ATOM 746 C C . THR A 1 96 ? 20.076 -4.866 -21.054 1.00 90.75 96 THR A C 1
ATOM 748 O O . THR A 1 96 ? 19.523 -3.771 -21.022 1.00 90.75 96 THR A O 1
ATOM 751 N N . ASP A 1 97 ? 20.377 -5.472 -22.196 1.00 91.00 97 ASP A N 1
ATOM 752 C CA . ASP A 1 97 ? 20.047 -4.964 -23.528 1.00 91.00 97 ASP A CA 1
ATOM 753 C C . ASP A 1 97 ? 18.530 -4.868 -23.749 1.00 91.00 97 ASP A C 1
ATOM 755 O O . ASP A 1 97 ? 18.046 -3.847 -24.235 1.00 91.00 97 ASP A O 1
ATOM 759 N N . ILE A 1 98 ? 17.764 -5.863 -23.290 1.00 90.94 98 ILE A N 1
ATOM 760 C CA . ILE A 1 98 ? 16.297 -5.831 -23.341 1.00 90.94 98 ILE A CA 1
ATOM 761 C C . ILE A 1 98 ? 15.756 -4.739 -22.414 1.00 90.94 98 ILE A C 1
ATOM 763 O O . ILE A 1 98 ? 15.005 -3.872 -22.855 1.00 90.94 98 ILE A O 1
ATOM 767 N N . ILE A 1 99 ? 16.158 -4.735 -21.141 1.00 92.25 99 ILE A N 1
ATOM 768 C CA . ILE A 1 99 ? 15.623 -3.795 -20.146 1.00 92.25 99 ILE A CA 1
ATOM 769 C C . ILE A 1 99 ? 15.978 -2.340 -20.481 1.00 92.25 99 ILE A C 1
ATOM 771 O O . ILE A 1 99 ? 15.126 -1.463 -20.355 1.00 92.25 99 ILE A O 1
ATOM 775 N N . SER A 1 100 ? 17.197 -2.072 -20.954 1.00 87.94 100 SER A N 1
ATOM 776 C CA . SER A 1 100 ? 17.622 -0.717 -21.340 1.00 87.94 100 SER A CA 1
ATOM 777 C C . SER A 1 100 ? 16.942 -0.196 -22.608 1.00 87.94 100 SER A C 1
ATOM 779 O O . SER A 1 100 ? 16.867 1.016 -22.799 1.00 87.94 100 SER A O 1
ATOM 781 N N . SER A 1 101 ? 16.404 -1.082 -23.454 1.00 89.06 101 SER A N 1
ATOM 782 C CA . SER A 1 101 ? 15.629 -0.689 -24.637 1.00 89.06 101 SER A CA 1
ATOM 783 C C . SER A 1 101 ? 14.216 -0.184 -24.304 1.00 89.06 101 SER A C 1
ATOM 785 O O . SER A 1 101 ? 13.596 0.510 -25.118 1.00 89.06 101 SER A O 1
ATOM 787 N N . LEU A 1 102 ? 13.701 -0.494 -23.107 1.00 89.81 102 LEU A N 1
ATOM 788 C CA . LEU A 1 102 ? 12.383 -0.054 -22.661 1.00 89.81 102 LEU A CA 1
ATOM 789 C C . LEU A 1 102 ? 12.409 1.445 -22.337 1.00 89.81 102 LEU A C 1
ATOM 791 O O . LEU A 1 102 ? 13.092 1.897 -21.414 1.00 89.81 102 LEU A O 1
ATOM 795 N N . LYS A 1 103 ? 11.625 2.232 -23.083 1.00 84.69 103 LYS A N 1
ATOM 796 C CA . LYS A 1 103 ? 11.479 3.672 -22.835 1.00 84.69 103 LYS A CA 1
ATOM 797 C C . LYS A 1 103 ? 10.953 3.905 -21.421 1.00 84.69 103 LYS A C 1
ATOM 799 O O . LYS A 1 103 ? 9.838 3.509 -21.097 1.00 84.69 103 LYS A O 1
ATOM 804 N N . SER A 1 104 ? 11.739 4.591 -20.602 1.00 87.44 104 SER A N 1
ATOM 805 C CA . SER A 1 104 ? 11.355 4.962 -19.245 1.00 87.44 104 SER A CA 1
ATOM 806 C C . SER A 1 104 ? 12.051 6.250 -18.815 1.00 87.44 104 SER A C 1
ATOM 808 O O . SER A 1 104 ? 13.095 6.624 -19.347 1.00 87.44 104 SER A O 1
ATOM 810 N N . ASP A 1 105 ? 11.437 6.959 -17.872 1.00 93.75 105 ASP A N 1
ATOM 811 C CA . ASP A 1 105 ? 12.032 8.143 -17.259 1.00 93.75 105 ASP A CA 1
ATOM 812 C C . ASP A 1 105 ? 13.045 7.697 -16.194 1.00 93.75 105 ASP A C 1
ATOM 814 O O . ASP A 1 105 ? 12.704 7.013 -15.222 1.00 93.75 105 ASP A O 1
ATOM 818 N N . GLU A 1 106 ? 14.309 8.067 -16.392 1.00 93.38 106 GLU A N 1
ATOM 819 C CA . GLU A 1 106 ? 15.413 7.654 -15.527 1.00 93.38 106 GLU A CA 1
ATOM 820 C C . GLU A 1 106 ? 15.238 8.150 -14.080 1.00 93.38 106 GLU A C 1
ATOM 822 O O . GLU A 1 106 ? 15.556 7.435 -13.130 1.00 93.38 106 GLU A O 1
ATOM 827 N N . ASN A 1 107 ? 14.680 9.344 -13.878 1.00 97.06 107 ASN A N 1
ATOM 828 C CA . ASN A 1 107 ? 14.451 9.869 -12.536 1.00 97.06 1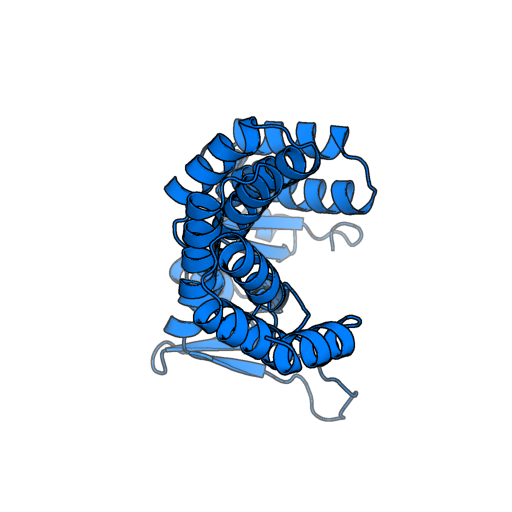07 ASN A CA 1
ATOM 829 C C . ASN A 1 107 ? 13.295 9.141 -11.847 1.00 97.06 107 ASN A C 1
ATOM 831 O O . ASN A 1 107 ? 13.412 8.784 -10.673 1.00 97.06 107 ASN A O 1
ATOM 835 N N . LYS A 1 108 ? 12.207 8.846 -12.572 1.00 96.38 108 LYS A N 1
ATOM 836 C CA . LYS A 1 108 ? 11.083 8.068 -12.021 1.00 96.38 108 LYS A CA 1
ATOM 837 C C . LYS A 1 108 ? 11.508 6.649 -11.652 1.00 96.38 108 LYS A C 1
ATOM 839 O O . LYS A 1 108 ? 11.201 6.185 -10.559 1.00 96.38 108 LYS A O 1
ATOM 844 N N . THR A 1 109 ? 12.262 5.980 -12.520 1.00 95.44 109 THR A N 1
ATOM 845 C CA . THR A 1 109 ? 12.746 4.610 -12.278 1.00 95.44 109 THR A CA 1
ATOM 846 C C . THR A 1 109 ? 13.718 4.547 -11.100 1.00 95.44 109 THR A C 1
ATOM 848 O O . THR A 1 109 ? 13.581 3.677 -10.238 1.00 95.44 109 THR A O 1
ATOM 851 N N . LYS A 1 110 ? 14.646 5.509 -10.988 1.00 96.94 110 LYS A N 1
ATOM 852 C CA . LYS A 1 110 ? 15.529 5.647 -9.818 1.00 96.94 110 LYS A CA 1
ATOM 853 C C . LYS A 1 110 ? 14.751 5.943 -8.538 1.00 96.94 110 LYS A C 1
ATOM 855 O O . LYS A 1 110 ? 15.030 5.333 -7.511 1.00 96.94 110 LYS A O 1
ATOM 860 N N . SER A 1 111 ? 13.764 6.837 -8.591 1.00 98.25 111 SER A N 1
ATOM 861 C CA . SER A 1 111 ? 12.884 7.135 -7.454 1.00 98.25 111 SER A CA 1
ATOM 862 C C . SER A 1 111 ? 12.153 5.878 -6.964 1.00 98.25 111 SER A C 1
ATOM 864 O O . SER A 1 111 ? 12.148 5.573 -5.771 1.00 98.25 111 SER A O 1
ATOM 866 N N . ASN A 1 112 ? 11.620 5.080 -7.890 1.00 96.56 112 ASN A N 1
ATOM 867 C CA . ASN A 1 112 ? 10.963 3.815 -7.573 1.00 96.56 112 ASN A CA 1
ATOM 868 C C . ASN A 1 112 ? 11.928 2.801 -6.964 1.00 96.56 112 ASN A C 1
ATOM 870 O O . ASN A 1 112 ? 11.604 2.157 -5.970 1.00 96.56 112 ASN A O 1
ATOM 874 N N . ARG A 1 113 ? 13.139 2.692 -7.515 1.00 95.88 113 ARG A N 1
ATOM 875 C CA . ARG A 1 113 ? 14.189 1.829 -6.968 1.00 95.88 113 ARG A CA 1
ATOM 876 C C . ARG A 1 113 ? 14.542 2.194 -5.529 1.00 95.88 113 ARG A C 1
ATOM 878 O O . ARG A 1 113 ? 14.617 1.305 -4.682 1.00 95.88 113 ARG A O 1
ATOM 885 N N . LEU A 1 114 ? 14.685 3.486 -5.242 1.00 98.25 114 LEU A N 1
ATOM 886 C CA . LEU A 1 114 ? 14.953 3.967 -3.890 1.00 98.25 114 LEU A CA 1
ATOM 887 C C . LEU A 1 114 ? 13.831 3.601 -2.910 1.00 98.25 114 LEU A C 1
ATOM 889 O O . LEU A 1 114 ? 14.131 3.367 -1.745 1.00 98.25 114 LEU A O 1
ATOM 893 N N . CYS A 1 115 ? 12.571 3.471 -3.342 1.00 96.94 115 CYS A N 1
ATOM 894 C CA . CYS A 1 115 ? 11.493 2.988 -2.466 1.00 96.94 115 CYS A CA 1
ATOM 895 C C . CYS A 1 115 ? 11.781 1.565 -1.956 1.00 96.94 115 CYS A C 1
ATOM 897 O O . CYS A 1 115 ? 11.798 1.344 -0.747 1.00 96.94 115 CYS A O 1
ATOM 899 N N . PHE A 1 116 ? 12.121 0.635 -2.855 1.00 94.31 116 PHE A N 1
ATOM 900 C CA . PHE A 1 116 ? 12.460 -0.751 -2.492 1.00 94.31 116 PHE A CA 1
ATOM 901 C C . PHE A 1 116 ? 13.712 -0.832 -1.615 1.00 94.31 116 PHE A C 1
ATOM 903 O O . PHE A 1 116 ? 13.779 -1.610 -0.661 1.00 94.31 116 PHE A O 1
ATOM 910 N N . GLU A 1 117 ? 14.730 -0.032 -1.933 1.00 95.62 117 GLU A N 1
ATOM 911 C CA . GLU A 1 117 ? 15.953 0.026 -1.132 1.00 95.62 117 GLU A CA 1
ATOM 912 C C . GLU A 1 117 ? 15.675 0.558 0.275 1.00 95.62 117 GLU A C 1
ATOM 914 O O . GLU A 1 117 ? 16.215 0.021 1.242 1.00 95.62 117 GLU A O 1
ATOM 919 N N . SER A 1 118 ? 14.787 1.546 0.393 1.00 97.31 118 SER A N 1
ATOM 920 C CA . SER A 1 118 ? 14.367 2.127 1.670 1.00 97.31 118 SER A CA 1
ATOM 921 C C . SER A 1 118 ? 13.571 1.138 2.516 1.00 97.31 118 SER A C 1
ATOM 923 O O . SER A 1 118 ? 13.824 1.024 3.710 1.00 97.31 118 SER A O 1
ATOM 925 N N . GLU A 1 119 ? 12.665 0.359 1.924 1.00 93.38 119 GLU A N 1
ATOM 926 C CA . GLU A 1 119 ? 11.963 -0.705 2.657 1.00 93.38 119 GLU A CA 1
ATOM 927 C C . GLU A 1 119 ? 12.938 -1.766 3.182 1.00 93.38 119 GLU A C 1
ATOM 929 O O . GLU A 1 119 ? 12.847 -2.188 4.336 1.00 93.38 119 GLU A O 1
ATOM 934 N N . ARG A 1 120 ? 13.949 -2.138 2.387 1.00 94.12 120 ARG A N 1
ATOM 935 C CA . ARG A 1 120 ? 15.023 -3.028 2.848 1.00 94.12 120 ARG A CA 1
ATOM 936 C C . ARG A 1 120 ? 15.808 -2.424 4.021 1.00 94.12 120 ARG A C 1
ATOM 938 O O . ARG A 1 120 ? 16.080 -3.140 4.982 1.00 94.12 120 ARG A O 1
ATOM 945 N N . LEU A 1 121 ? 16.168 -1.140 3.956 1.00 96.06 121 LEU A N 1
ATOM 946 C CA . LEU A 1 121 ? 16.855 -0.431 5.048 1.00 96.06 121 LEU A CA 1
ATOM 947 C C . LEU A 1 121 ? 15.985 -0.362 6.315 1.00 96.06 121 LEU A C 1
ATOM 949 O O . LEU A 1 121 ? 16.481 -0.577 7.423 1.00 96.06 121 LEU A O 1
ATOM 953 N N . SER A 1 122 ? 14.678 -0.150 6.155 1.00 92.88 122 SER A N 1
ATOM 954 C CA . SER A 1 122 ? 13.706 -0.146 7.251 1.00 92.88 122 SER A CA 1
ATOM 955 C C . SER A 1 122 ? 13.661 -1.499 7.970 1.00 92.88 122 SER A C 1
ATOM 957 O O . SER A 1 122 ? 13.746 -1.550 9.199 1.00 92.88 122 SER A O 1
ATOM 959 N N . LEU A 1 123 ? 13.670 -2.615 7.227 1.00 92.12 123 LEU A N 1
ATOM 960 C CA . LEU A 1 123 ? 13.778 -3.964 7.804 1.00 92.12 123 LEU A CA 1
ATOM 961 C C . LEU A 1 123 ? 15.092 -4.181 8.574 1.00 92.12 123 LEU A C 1
ATOM 963 O O . LEU A 1 123 ? 15.130 -4.945 9.539 1.00 92.12 123 LEU A O 1
ATOM 967 N N . GLN A 1 124 ? 16.162 -3.491 8.175 1.00 94.75 124 GLN A N 1
ATOM 968 C CA . GLN A 1 124 ? 17.458 -3.484 8.862 1.00 94.75 124 GLN A CA 1
ATOM 969 C C . GLN A 1 124 ? 17.514 -2.490 10.036 1.00 94.75 124 GLN A C 1
ATOM 971 O O . GLN A 1 124 ? 18.546 -2.390 10.697 1.00 94.75 124 GLN A O 1
ATOM 976 N N . LYS A 1 125 ? 16.409 -1.790 10.334 1.00 93.12 125 LYS A N 1
ATOM 977 C CA . LYS A 1 125 ? 16.290 -0.748 11.371 1.00 93.12 125 LYS A CA 1
ATOM 978 C C . LYS A 1 125 ? 17.230 0.445 11.163 1.00 93.12 125 LYS A C 1
ATOM 980 O O . LYS A 1 125 ? 17.562 1.153 12.111 1.00 93.12 125 LYS A O 1
ATOM 985 N N . GLN A 1 126 ? 17.634 0.689 9.920 1.00 94.56 126 GLN A N 1
ATOM 986 C CA . GLN A 1 126 ? 18.463 1.825 9.524 1.00 94.56 126 GLN A CA 1
ATOM 987 C C . GLN A 1 126 ? 17.577 3.039 9.231 1.00 94.56 126 GLN A C 1
ATOM 989 O O . GLN A 1 126 ? 17.320 3.393 8.079 1.00 94.56 126 GLN A O 1
ATOM 994 N N . THR A 1 127 ? 17.002 3.625 10.285 1.00 95.19 127 THR A N 1
ATOM 995 C CA . THR A 1 127 ? 15.952 4.648 10.155 1.00 95.19 127 THR A CA 1
ATOM 996 C C . THR A 1 127 ? 16.441 5.912 9.449 1.00 95.19 127 THR A C 1
ATOM 998 O O . THR A 1 127 ? 15.725 6.433 8.597 1.00 95.19 127 THR A O 1
ATOM 1001 N N . GLN A 1 128 ? 17.644 6.403 9.762 1.00 96.44 128 GLN A N 1
ATOM 1002 C CA . GLN A 1 128 ? 18.147 7.638 9.154 1.00 96.44 128 GLN A CA 1
ATOM 1003 C C . GLN A 1 128 ? 18.439 7.439 7.663 1.00 96.44 128 GLN A C 1
ATOM 1005 O O . GLN A 1 128 ? 17.983 8.225 6.838 1.00 96.44 128 GLN A O 1
ATOM 1010 N N . GLU A 1 129 ? 19.096 6.336 7.305 1.00 97.75 129 GLU A N 1
ATOM 1011 C CA . GLU A 1 129 ? 19.380 5.992 5.913 1.00 97.75 129 GLU A CA 1
ATOM 1012 C C . GLU A 1 129 ? 18.091 5.765 5.112 1.00 97.75 129 GLU A C 1
ATOM 1014 O O . GLU A 1 129 ? 18.014 6.139 3.942 1.00 97.75 129 GLU A O 1
ATOM 1019 N N . THR A 1 130 ? 17.053 5.209 5.748 1.00 98.06 130 THR A N 1
ATOM 1020 C CA . THR A 1 130 ? 15.717 5.078 5.148 1.00 98.06 130 THR A CA 1
ATOM 1021 C C . THR A 1 130 ? 15.132 6.453 4.811 1.00 98.06 130 THR A C 1
ATOM 1023 O O . THR A 1 130 ? 14.653 6.658 3.697 1.00 98.06 130 THR A O 1
ATOM 1026 N N . ILE A 1 131 ? 15.189 7.412 5.742 1.00 98.12 131 ILE A N 1
ATOM 1027 C CA . ILE A 1 131 ? 14.677 8.775 5.525 1.00 98.12 131 ILE A CA 1
ATOM 1028 C C . ILE A 1 131 ? 15.446 9.473 4.403 1.00 98.12 131 ILE A C 1
ATOM 1030 O O . ILE A 1 131 ? 14.824 10.065 3.523 1.00 98.12 131 ILE A O 1
ATOM 1034 N N . ASP A 1 132 ? 16.775 9.398 4.413 1.00 98.25 132 ASP A N 1
ATOM 1035 C CA . ASP A 1 132 ? 17.614 10.072 3.418 1.00 98.25 132 ASP A CA 1
ATOM 1036 C C . ASP A 1 132 ? 17.390 9.487 2.014 1.00 98.25 132 ASP A C 1
ATOM 1038 O O . ASP A 1 132 ? 17.246 10.225 1.036 1.00 98.25 132 ASP A O 1
ATOM 1042 N N . SER A 1 133 ? 17.265 8.161 1.923 1.00 98.50 133 SER A N 1
ATOM 1043 C CA . SER A 1 133 ? 16.930 7.454 0.685 1.00 98.50 133 SER A CA 1
ATOM 1044 C C . SER A 1 133 ? 15.548 7.850 0.146 1.00 98.50 133 SER A C 1
ATOM 1046 O O . SER A 1 133 ? 15.406 8.158 -1.041 1.00 98.50 133 SER A O 1
ATOM 1048 N N . LEU A 1 134 ? 14.530 7.927 1.010 1.00 98.69 134 LEU A N 1
ATOM 1049 C CA . LEU A 1 134 ? 13.179 8.343 0.621 1.00 98.69 134 LEU A CA 1
ATOM 1050 C C . LEU A 1 134 ? 13.097 9.823 0.239 1.00 98.69 134 LEU A C 1
ATOM 1052 O O . LEU A 1 134 ? 12.406 10.162 -0.720 1.00 98.69 134 LEU A O 1
ATOM 1056 N N . LYS A 1 135 ? 13.823 10.712 0.926 1.00 98.62 135 LYS A N 1
ATOM 1057 C CA . LYS A 1 135 ? 13.924 12.124 0.528 1.00 98.62 135 LYS A CA 1
ATOM 1058 C C . LYS A 1 135 ? 14.515 12.255 -0.869 1.00 98.62 135 LYS A C 1
ATOM 1060 O O . LYS A 1 135 ? 13.923 12.922 -1.711 1.00 98.62 135 LYS A O 1
ATOM 1065 N N . LYS A 1 136 ? 15.600 11.533 -1.154 1.00 98.75 136 LYS A N 1
ATOM 1066 C CA . LYS A 1 136 ? 16.189 11.482 -2.496 1.00 98.75 136 LYS A CA 1
ATOM 1067 C C . LYS A 1 136 ? 15.210 10.927 -3.537 1.00 98.75 136 LYS A C 1
ATOM 1069 O O . LYS A 1 136 ? 15.167 11.416 -4.663 1.00 98.75 136 LYS A O 1
ATOM 1074 N N . ALA A 1 137 ? 14.397 9.931 -3.178 1.00 98.56 137 ALA A N 1
ATOM 1075 C CA . ALA A 1 137 ? 13.353 9.413 -4.061 1.00 98.56 137 ALA A CA 1
ATOM 1076 C C . ALA A 1 137 ? 12.319 10.496 -4.415 1.00 98.56 137 ALA A C 1
ATOM 1078 O O . ALA A 1 137 ? 11.969 10.644 -5.587 1.00 98.56 137 ALA A O 1
ATOM 1079 N N . VAL A 1 138 ? 11.871 11.272 -3.425 1.00 98.56 138 VAL A N 1
ATOM 1080 C CA . VAL A 1 138 ? 10.936 12.393 -3.615 1.00 98.56 138 VAL A CA 1
ATOM 1081 C C . VAL A 1 138 ? 11.578 13.540 -4.403 1.00 98.56 138 VAL A C 1
ATOM 1083 O O . VAL A 1 138 ? 10.915 14.133 -5.244 1.00 98.56 138 VAL A O 1
ATOM 1086 N N . GLU A 1 139 ? 12.863 13.836 -4.202 1.00 98.50 139 GLU A N 1
ATOM 1087 C CA . GLU A 1 139 ? 13.589 14.844 -4.990 1.00 98.50 139 GLU A CA 1
ATOM 1088 C C . GLU A 1 139 ? 13.675 14.467 -6.475 1.00 98.50 139 GLU A C 1
ATOM 1090 O O . GLU A 1 139 ? 13.470 15.313 -7.343 1.00 98.50 139 GLU A O 1
ATOM 1095 N N . LEU A 1 140 ? 13.944 13.191 -6.776 1.00 98.50 140 LEU A N 1
ATOM 1096 C CA . LEU A 1 140 ? 14.001 12.689 -8.152 1.00 98.50 140 LEU A CA 1
ATOM 1097 C C . LEU A 1 140 ? 12.625 12.676 -8.827 1.00 98.50 140 LEU A C 1
ATOM 1099 O O . LEU A 1 140 ? 12.521 12.940 -10.022 1.00 98.50 140 LEU A O 1
ATOM 1103 N N . ASN A 1 141 ? 11.572 12.349 -8.079 1.00 98.19 141 ASN A N 1
ATOM 1104 C CA . ASN A 1 141 ? 10.204 12.355 -8.581 1.00 98.19 141 ASN A CA 1
ATOM 1105 C C . ASN A 1 141 ? 9.234 12.839 -7.488 1.00 98.19 141 ASN A C 1
ATOM 1107 O O . ASN A 1 141 ? 8.744 12.021 -6.701 1.00 98.19 141 ASN A O 1
ATOM 1111 N N . PRO A 1 142 ? 8.903 14.144 -7.472 1.00 97.62 142 PRO A N 1
ATOM 1112 C CA . PRO A 1 142 ? 7.987 14.723 -6.488 1.00 97.62 142 PRO A CA 1
ATOM 1113 C C . PRO A 1 142 ? 6.563 14.159 -6.541 1.00 97.62 142 PRO A C 1
ATOM 1115 O O . PRO A 1 142 ? 5.822 14.282 -5.570 1.00 97.62 142 PRO A O 1
ATOM 1118 N N . ASP A 1 143 ? 6.187 13.523 -7.653 1.00 96.56 143 ASP A N 1
ATOM 1119 C CA . ASP A 1 143 ? 4.868 12.926 -7.863 1.00 96.56 143 ASP A CA 1
ATOM 1120 C C . ASP A 1 143 ? 4.827 11.427 -7.511 1.00 96.56 143 ASP A C 1
ATOM 1122 O O . ASP A 1 143 ? 3.806 10.765 -7.714 1.00 96.56 143 ASP A O 1
ATOM 1126 N N . ASN A 1 144 ? 5.919 10.863 -6.980 1.00 97.25 144 ASN A N 1
ATOM 1127 C CA . ASN A 1 144 ? 5.965 9.462 -6.575 1.00 97.25 144 ASN A CA 1
ATOM 1128 C C . ASN A 1 144 ? 5.119 9.217 -5.315 1.00 97.25 144 ASN A C 1
ATOM 1130 O O . ASN A 1 144 ? 5.601 9.337 -4.185 1.00 97.25 144 ASN A O 1
ATOM 1134 N N . SER A 1 145 ? 3.858 8.830 -5.517 1.00 96.69 145 SER A N 1
ATOM 1135 C CA . SER A 1 145 ? 2.915 8.525 -4.431 1.00 96.69 145 SER A CA 1
ATOM 1136 C C . SER A 1 145 ? 3.456 7.496 -3.430 1.00 96.69 145 SER A C 1
ATOM 1138 O O . SER A 1 145 ? 3.252 7.660 -2.225 1.00 96.69 145 SER A O 1
ATOM 1140 N N . THR A 1 146 ? 4.197 6.486 -3.899 1.00 96.25 146 THR A N 1
ATOM 1141 C CA . THR A 1 146 ? 4.801 5.443 -3.061 1.00 96.25 146 THR A CA 1
ATOM 1142 C C . THR A 1 146 ? 5.903 6.022 -2.176 1.00 96.25 146 THR A C 1
ATOM 1144 O O . THR A 1 146 ? 5.865 5.826 -0.963 1.00 96.25 146 THR A O 1
ATOM 1147 N N . ALA A 1 147 ? 6.834 6.799 -2.741 1.00 97.88 147 ALA A N 1
ATOM 1148 C CA . ALA A 1 147 ? 7.908 7.438 -1.973 1.00 97.88 147 ALA A CA 1
ATOM 1149 C C . ALA A 1 147 ? 7.356 8.392 -0.901 1.00 97.88 147 ALA A C 1
ATOM 1151 O O . ALA A 1 147 ? 7.791 8.357 0.250 1.00 97.88 147 ALA A O 1
ATOM 1152 N N . LEU A 1 148 ? 6.355 9.201 -1.267 1.00 98.62 148 LEU A N 1
ATOM 1153 C CA . LEU A 1 148 ? 5.665 10.112 -0.352 1.00 98.62 148 LEU A CA 1
ATOM 1154 C C . LEU A 1 148 ? 4.984 9.351 0.798 1.00 98.62 148 LEU A C 1
ATOM 1156 O O . LEU A 1 148 ? 5.145 9.720 1.961 1.00 98.62 148 LEU A O 1
ATOM 1160 N N . CYS A 1 149 ? 4.272 8.260 0.493 1.00 97.94 149 CYS A N 1
ATOM 1161 C CA . CYS A 1 149 ? 3.615 7.433 1.507 1.00 97.94 149 CYS A CA 1
ATOM 1162 C C . CYS A 1 149 ? 4.630 6.782 2.455 1.00 97.94 149 CYS A C 1
ATOM 1164 O O . CYS A 1 149 ? 4.440 6.814 3.670 1.00 97.94 149 CYS A O 1
ATOM 1166 N N . LEU A 1 150 ? 5.710 6.205 1.919 1.00 97.62 150 LEU A N 1
ATOM 1167 C CA . LEU A 1 150 ? 6.757 5.565 2.718 1.00 97.62 150 LEU A CA 1
ATOM 1168 C C . LEU A 1 150 ? 7.467 6.577 3.625 1.00 97.62 150 LEU A C 1
ATOM 1170 O O . LEU A 1 150 ? 7.694 6.289 4.800 1.00 97.62 150 LEU A O 1
ATOM 1174 N N . LEU A 1 151 ? 7.754 7.784 3.124 1.00 98.50 151 LEU A N 1
ATOM 1175 C CA . LEU A 1 151 ? 8.373 8.843 3.924 1.00 98.50 151 LEU A CA 1
ATOM 1176 C C . LEU A 1 151 ? 7.446 9.297 5.057 1.00 98.50 151 LEU A C 1
ATOM 1178 O O . LEU A 1 151 ? 7.879 9.394 6.205 1.00 98.50 151 LEU A O 1
ATOM 1182 N N . GLY A 1 152 ? 6.154 9.487 4.767 1.00 98.38 152 GLY A N 1
ATOM 1183 C CA . GLY A 1 152 ? 5.136 9.712 5.795 1.00 98.38 152 GLY A CA 1
ATOM 1184 C C . GLY A 1 152 ? 5.075 8.571 6.820 1.00 98.38 152 GLY A C 1
ATOM 1185 O O . GLY A 1 152 ? 4.916 8.820 8.016 1.00 98.38 152 GLY A O 1
ATOM 1186 N N . GLY A 1 153 ? 5.256 7.325 6.374 1.00 97.94 153 GLY A N 1
ATOM 1187 C CA . GLY A 1 153 ? 5.400 6.120 7.200 1.00 97.94 153 GLY A CA 1
ATOM 1188 C C . GLY A 1 153 ? 6.447 6.282 8.291 1.00 97.94 153 GLY A C 1
ATOM 1189 O O . GLY A 1 153 ? 6.125 6.300 9.480 1.00 97.94 153 GLY A O 1
ATOM 1190 N N . VAL A 1 154 ? 7.692 6.469 7.865 1.00 97.50 154 VAL A N 1
ATOM 1191 C CA . VAL A 1 154 ? 8.851 6.542 8.762 1.00 97.50 154 VAL A CA 1
ATOM 1192 C C . VAL A 1 154 ? 8.784 7.770 9.676 1.00 97.50 154 VAL A C 1
ATOM 1194 O O . VAL A 1 154 ? 9.077 7.677 10.867 1.00 97.50 154 VAL A O 1
ATOM 1197 N N . LEU A 1 155 ? 8.320 8.916 9.169 1.00 98.19 155 LEU A N 1
ATOM 1198 C CA . LEU A 1 155 ? 8.144 10.123 9.985 1.00 98.19 155 LEU A CA 1
ATOM 1199 C C . LEU A 1 155 ? 7.062 9.946 11.063 1.00 98.19 155 LEU A C 1
ATOM 1201 O O . LEU A 1 155 ? 7.224 10.415 12.188 1.00 98.19 155 LEU A O 1
ATOM 1205 N N . ASN A 1 156 ? 5.976 9.232 10.759 1.00 98.06 156 ASN A N 1
ATOM 1206 C CA . ASN A 1 156 ? 4.924 8.927 11.732 1.00 98.06 156 ASN A CA 1
ATOM 1207 C C . ASN A 1 156 ? 5.428 7.991 12.842 1.00 98.06 156 ASN A C 1
ATOM 1209 O O . ASN A 1 156 ? 5.051 8.143 14.007 1.00 98.06 156 ASN A O 1
ATOM 1213 N N . GLU A 1 157 ? 6.300 7.034 12.524 1.00 95.38 157 GLU A N 1
ATOM 1214 C CA . GLU A 1 157 ? 6.963 6.200 13.538 1.00 95.38 157 GLU A CA 1
ATOM 1215 C C . GLU A 1 157 ? 7.801 7.036 14.514 1.00 95.38 157 GLU A C 1
ATOM 1217 O O . GLU A 1 157 ? 7.820 6.738 15.706 1.00 95.38 157 GLU A O 1
ATOM 1222 N N . GLN A 1 158 ? 8.388 8.136 14.038 1.00 95.56 158 GLN A N 1
ATOM 1223 C CA . GLN A 1 158 ? 9.109 9.118 14.853 1.00 95.56 158 GLN A CA 1
ATOM 1224 C C . GLN A 1 158 ? 8.200 10.162 15.526 1.00 95.56 158 GLN A C 1
ATOM 1226 O O . GLN A 1 158 ? 8.700 11.095 16.151 1.00 95.56 158 GLN A O 1
ATOM 1231 N N . SER A 1 159 ? 6.874 10.043 15.395 1.00 95.56 159 SER A N 1
ATOM 1232 C CA . SER A 1 159 ? 5.900 11.052 15.840 1.00 95.56 159 SER A CA 1
ATOM 1233 C C . SER A 1 159 ? 6.155 12.454 15.261 1.00 95.56 159 SER A C 1
ATOM 1235 O O . SER A 1 159 ? 5.725 13.451 15.838 1.00 95.56 159 SER A O 1
ATOM 1237 N N . ASN A 1 160 ? 6.833 12.546 14.112 1.00 97.56 160 ASN A N 1
ATOM 1238 C CA . ASN A 1 160 ? 7.073 13.811 13.434 1.00 97.56 160 ASN A CA 1
ATOM 1239 C C . ASN A 1 160 ? 5.784 14.257 12.699 1.00 97.56 160 ASN A C 1
ATOM 1241 O O . ASN A 1 160 ? 5.288 13.513 11.843 1.00 97.56 160 ASN A O 1
ATOM 1245 N N . PRO A 1 161 ? 5.231 15.452 12.996 1.00 97.62 161 PRO A N 1
ATOM 1246 C CA . PRO A 1 161 ? 4.001 15.948 12.375 1.00 97.62 161 PRO A CA 1
ATOM 1247 C C . PRO A 1 161 ? 4.106 16.186 10.864 1.00 97.62 161 PRO A C 1
ATOM 1249 O O . PRO A 1 161 ? 3.077 16.154 10.187 1.00 97.62 161 PRO A O 1
ATOM 1252 N N . ASP A 1 162 ? 5.315 16.333 10.314 1.00 97.50 162 ASP A N 1
ATOM 1253 C CA . ASP A 1 162 ? 5.540 16.477 8.870 1.00 97.50 162 ASP A CA 1
ATOM 1254 C C . ASP A 1 162 ? 4.977 15.291 8.074 1.00 97.50 162 ASP A C 1
ATOM 1256 O O . ASP A 1 162 ? 4.646 15.439 6.895 1.00 97.50 162 ASP A O 1
ATOM 1260 N N . CYS A 1 163 ? 4.809 14.120 8.709 1.00 98.38 163 CYS A N 1
ATOM 1261 C CA . CYS A 1 163 ? 4.215 12.948 8.071 1.00 98.38 163 CYS A CA 1
ATOM 1262 C C . CYS A 1 163 ? 2.849 13.238 7.434 1.00 98.38 163 CYS A C 1
ATOM 1264 O O . CYS A 1 163 ? 2.561 12.693 6.370 1.00 98.38 163 CYS A O 1
ATOM 1266 N N . VAL A 1 164 ? 2.041 14.122 8.037 1.00 98.69 164 VAL A N 1
ATOM 1267 C CA . VAL A 1 164 ? 0.714 14.489 7.526 1.00 98.69 164 VAL A CA 1
ATOM 1268 C C . VAL A 1 164 ? 0.824 15.070 6.120 1.00 98.69 164 VAL A C 1
ATOM 1270 O O . VAL A 1 164 ? 0.143 14.587 5.221 1.00 98.69 164 VAL A O 1
ATOM 1273 N N . SER A 1 165 ? 1.743 16.017 5.898 1.00 98.50 165 SER A N 1
ATOM 1274 C CA . SER A 1 165 ? 1.915 16.643 4.580 1.00 98.50 165 SER A CA 1
ATOM 1275 C C . SER A 1 165 ? 2.354 15.631 3.521 1.00 98.50 165 SER A C 1
ATOM 1277 O O . SER A 1 165 ? 1.887 15.682 2.385 1.00 98.50 165 SER A O 1
ATOM 1279 N N . TYR A 1 166 ? 3.229 14.686 3.875 1.00 98.69 166 TYR A N 1
ATOM 1280 C CA . TYR A 1 166 ? 3.672 13.652 2.937 1.00 98.69 166 TYR A CA 1
ATOM 1281 C C . TYR A 1 166 ? 2.561 12.656 2.596 1.00 98.69 166 TYR A C 1
ATOM 1283 O O . TYR A 1 166 ? 2.418 12.289 1.429 1.00 98.69 166 TYR A O 1
ATOM 1291 N N . TYR A 1 167 ? 1.735 12.261 3.569 1.00 98.75 167 TYR A N 1
ATOM 1292 C CA . TYR A 1 167 ? 0.557 11.441 3.289 1.00 98.75 167 TYR A CA 1
ATOM 1293 C C . TYR A 1 167 ? -0.471 12.180 2.429 1.00 98.75 167 TYR A C 1
ATOM 1295 O O . TYR A 1 167 ? -0.981 11.595 1.478 1.00 98.75 167 TYR A O 1
ATOM 1303 N N . GLU A 1 168 ? -0.754 13.453 2.709 1.00 98.56 168 GLU A N 1
ATOM 1304 C CA . GLU A 1 168 ? -1.684 14.263 1.910 1.00 98.56 168 GLU A CA 1
ATOM 1305 C C . GLU A 1 168 ? -1.199 14.402 0.462 1.00 98.56 168 GLU A C 1
ATOM 1307 O O . GLU A 1 168 ? -1.947 14.091 -0.462 1.00 98.56 168 GLU A O 1
ATOM 1312 N N . LYS A 1 169 ? 0.084 14.728 0.250 1.00 98.56 169 LYS A N 1
ATOM 1313 C CA . LYS A 1 169 ? 0.689 14.749 -1.092 1.00 98.56 169 LYS A CA 1
ATOM 1314 C C . LYS A 1 169 ? 0.636 13.383 -1.774 1.00 98.56 169 LYS A C 1
ATOM 1316 O O . LYS A 1 169 ? 0.396 13.310 -2.973 1.00 98.56 169 LYS A O 1
ATOM 1321 N N . SER A 1 170 ? 0.848 12.290 -1.038 1.00 98.31 170 SER A N 1
ATOM 1322 C CA . SER A 1 170 ? 0.700 10.940 -1.594 1.00 98.31 170 SER A CA 1
ATOM 1323 C C . SER A 1 170 ? -0.727 10.708 -2.102 1.00 98.31 170 SER A C 1
ATOM 1325 O O . SER A 1 170 ? -0.904 10.235 -3.224 1.00 98.31 170 SER A O 1
ATOM 1327 N N . LEU A 1 171 ? -1.735 11.118 -1.327 1.00 98.19 171 LEU A N 1
ATOM 1328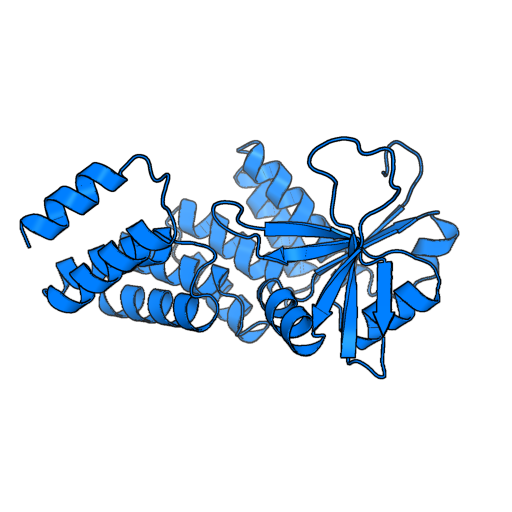 C CA . LEU A 1 171 ? -3.153 10.986 -1.666 1.00 98.19 171 LEU A CA 1
ATOM 1329 C C . LEU A 1 171 ? -3.596 11.899 -2.818 1.00 98.19 171 LEU A C 1
ATOM 1331 O O . LEU A 1 171 ? -4.482 11.518 -3.581 1.00 98.19 171 LEU A O 1
ATOM 1335 N N . GLU A 1 172 ? -2.958 13.058 -3.005 1.00 98.00 172 GLU A N 1
ATOM 1336 C CA . GLU A 1 172 ? -3.150 13.890 -4.203 1.00 98.00 172 GLU A CA 1
ATOM 1337 C C . GLU A 1 172 ? -2.735 13.153 -5.485 1.00 98.00 172 GLU A C 1
ATOM 1339 O O . GLU A 1 172 ? -3.345 13.342 -6.538 1.00 98.00 172 GLU A O 1
ATOM 1344 N N . LYS A 1 173 ? -1.703 12.302 -5.406 1.00 97.00 173 LYS A N 1
ATOM 1345 C CA . LYS A 1 173 ? -1.186 11.524 -6.544 1.00 97.00 173 LYS A CA 1
ATOM 1346 C C . LYS A 1 173 ? -1.871 10.169 -6.693 1.00 97.00 173 LYS A C 1
ATOM 1348 O O . LYS A 1 173 ? -2.103 9.722 -7.812 1.00 97.00 173 LYS A O 1
ATOM 1353 N N . ASN A 1 174 ? -2.219 9.527 -5.581 1.00 95.62 174 ASN A N 1
ATOM 1354 C CA . ASN A 1 174 ? -2.970 8.281 -5.543 1.00 95.62 174 ASN A CA 1
ATOM 1355 C C . ASN A 1 174 ? -4.036 8.311 -4.440 1.00 95.62 174 ASN A C 1
ATOM 1357 O O . ASN A 1 174 ? -3.809 7.881 -3.307 1.00 95.62 174 ASN A O 1
ATOM 1361 N N . LYS A 1 175 ? -5.247 8.732 -4.813 1.00 95.88 175 LYS A N 1
ATOM 1362 C CA . LYS A 1 175 ? -6.418 8.754 -3.922 1.00 95.88 175 LYS A CA 1
ATOM 1363 C C . LYS A 1 175 ? -6.857 7.373 -3.417 1.00 95.88 175 LYS A C 1
ATOM 1365 O O . LYS A 1 175 ? -7.637 7.301 -2.478 1.00 95.88 175 LYS A O 1
ATOM 1370 N N . ASN A 1 176 ? -6.386 6.291 -4.040 1.00 93.31 176 ASN A N 1
ATOM 1371 C CA . ASN A 1 176 ? -6.697 4.918 -3.644 1.00 93.31 176 ASN A CA 1
ATOM 1372 C C . ASN A 1 176 ? -5.615 4.325 -2.722 1.00 93.31 176 ASN A C 1
ATOM 1374 O O . ASN A 1 176 ? -5.644 3.132 -2.435 1.00 93.31 176 ASN A O 1
ATOM 1378 N N . CYS A 1 177 ? -4.649 5.118 -2.244 1.00 93.00 177 CYS A N 1
ATOM 1379 C CA . CYS A 1 177 ? -3.611 4.618 -1.348 1.00 93.00 177 CYS A CA 1
ATOM 1380 C C . CYS A 1 177 ? -4.158 4.410 0.077 1.00 93.00 177 CYS A C 1
ATOM 1382 O O . CYS A 1 177 ? -4.103 5.300 0.932 1.00 93.00 177 CYS A O 1
ATOM 1384 N N . TYR A 1 178 ? -4.662 3.206 0.363 1.00 92.44 178 TYR A N 1
ATOM 1385 C CA . TYR A 1 178 ? -5.199 2.871 1.689 1.00 92.44 178 TYR A CA 1
ATOM 1386 C C . TYR A 1 178 ? -4.137 2.998 2.802 1.00 92.44 178 TYR A C 1
ATOM 1388 O O . TYR A 1 178 ? -4.466 3.341 3.940 1.00 92.44 178 TYR A O 1
ATOM 1396 N N . LEU A 1 179 ? -2.857 2.754 2.482 1.00 92.94 179 LEU A N 1
ATOM 1397 C CA . LEU A 1 179 ? -1.737 2.873 3.421 1.00 92.94 179 LEU A CA 1
ATOM 1398 C C . LEU A 1 179 ? -1.547 4.309 3.916 1.00 92.94 179 LEU A C 1
ATOM 1400 O O . LEU A 1 179 ? -1.291 4.496 5.107 1.00 92.94 179 LEU A O 1
ATOM 1404 N N . ALA A 1 180 ? -1.727 5.309 3.048 1.00 96.94 180 ALA A N 1
ATOM 1405 C CA . ALA A 1 180 ? -1.615 6.714 3.426 1.00 96.94 180 ALA A CA 1
ATOM 1406 C C . ALA A 1 180 ? -2.752 7.134 4.371 1.00 96.94 180 ALA A C 1
ATOM 1408 O O . ALA A 1 180 ? -2.494 7.708 5.431 1.00 96.94 180 ALA A O 1
ATOM 1409 N N . TYR A 1 181 ? -3.997 6.748 4.069 1.00 98.06 181 TYR A N 1
ATOM 1410 C CA . TYR A 1 181 ? -5.133 6.956 4.975 1.00 98.06 181 TYR A CA 1
ATOM 1411 C C . TYR A 1 181 ? -4.944 6.240 6.317 1.00 98.06 181 TYR A C 1
ATOM 1413 O O . TYR A 1 181 ? -5.134 6.833 7.378 1.00 98.06 181 TYR A O 1
ATOM 1421 N N . ARG A 1 182 ? -4.493 4.981 6.309 1.00 96.69 182 ARG A N 1
ATOM 1422 C CA . ARG A 1 182 ? -4.154 4.246 7.537 1.00 96.69 182 ARG A CA 1
ATOM 1423 C C . ARG A 1 182 ? -3.061 4.963 8.336 1.00 96.69 182 ARG A C 1
ATOM 1425 O O . ARG A 1 182 ? -3.158 5.046 9.560 1.00 96.69 182 ARG A O 1
ATOM 1432 N N . GLY A 1 183 ? -2.033 5.475 7.663 1.00 97.62 183 GLY A N 1
ATOM 1433 C CA . GLY A 1 183 ? -0.955 6.259 8.259 1.00 97.62 183 GLY A CA 1
ATOM 1434 C C . GLY A 1 183 ? -1.475 7.51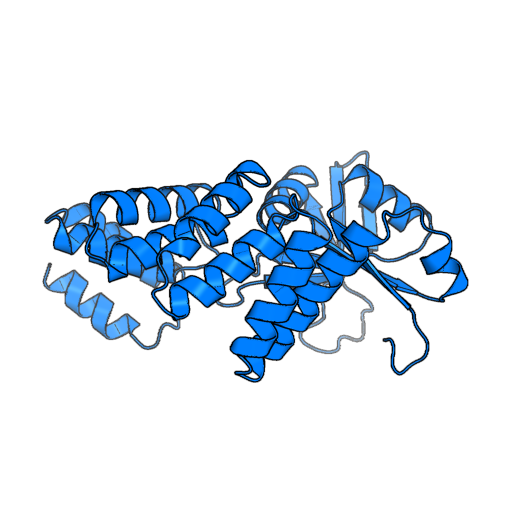3 8.962 1.00 97.62 183 GLY A C 1
ATOM 1435 O O . GLY A 1 183 ? -1.202 7.703 10.149 1.00 97.62 183 GLY A O 1
ATOM 1436 N N . LEU A 1 184 ? -2.299 8.312 8.282 1.00 98.62 184 LEU A N 1
ATOM 1437 C CA . LEU A 1 184 ? -2.974 9.474 8.870 1.00 98.62 184 LEU A CA 1
ATOM 1438 C C . LEU A 1 184 ? -3.842 9.082 10.073 1.00 98.62 184 LEU A C 1
ATOM 1440 O O . LEU A 1 184 ? -3.750 9.705 11.130 1.00 98.62 184 LEU A O 1
ATOM 1444 N N . GLY A 1 185 ? -4.630 8.010 9.951 1.00 98.44 185 GLY A N 1
ATOM 1445 C CA . GLY A 1 185 ? -5.446 7.476 11.042 1.00 98.44 185 GLY A CA 1
ATOM 1446 C C . GLY A 1 185 ? -4.615 7.139 12.282 1.00 98.44 185 GLY A C 1
ATOM 1447 O O . GLY A 1 185 ? -4.951 7.577 13.386 1.00 98.44 185 GLY A O 1
ATOM 1448 N N . ASN A 1 186 ? -3.486 6.447 12.091 1.00 98.38 186 ASN A N 1
ATOM 1449 C CA . ASN A 1 186 ? -2.539 6.109 13.156 1.00 98.38 186 ASN A CA 1
ATOM 1450 C C . ASN A 1 186 ? -1.916 7.361 13.788 1.00 98.38 186 ASN A C 1
ATOM 1452 O O . ASN A 1 186 ? -1.791 7.429 15.011 1.00 98.38 186 ASN A O 1
ATOM 1456 N N . PHE A 1 187 ? -1.530 8.351 12.978 1.00 98.62 187 PHE A N 1
ATOM 1457 C CA . PHE A 1 187 ? -0.952 9.597 13.483 1.00 98.62 187 PHE A CA 1
ATOM 1458 C C . PHE A 1 187 ? -1.956 10.352 14.360 1.00 98.62 187 PHE A C 1
ATOM 1460 O O . PHE A 1 187 ? -1.641 10.729 15.489 1.00 98.62 187 PHE A O 1
ATOM 1467 N N . TYR A 1 188 ? -3.189 10.526 13.884 1.00 98.69 188 TYR A N 1
ATOM 1468 C CA . TYR A 1 188 ? -4.226 11.216 14.646 1.00 98.69 188 TYR A CA 1
ATOM 1469 C C . TYR A 1 188 ? -4.653 10.446 15.896 1.00 98.69 188 TYR A C 1
ATOM 1471 O O . TYR A 1 188 ? -4.902 11.076 16.920 1.00 98.69 188 TYR A O 1
ATOM 1479 N N . LEU A 1 189 ? -4.658 9.109 15.855 1.00 98.38 189 LEU A N 1
ATOM 1480 C CA . LEU A 1 189 ? -4.886 8.274 17.037 1.00 98.38 189 LEU A CA 1
ATOM 1481 C C . LEU A 1 189 ? -3.824 8.528 18.118 1.00 98.38 189 LEU A C 1
ATOM 1483 O O . LEU A 1 189 ? -4.180 8.805 19.261 1.00 98.38 189 LEU A O 1
ATOM 1487 N N . LYS A 1 190 ? -2.529 8.494 17.762 1.00 97.56 190 LYS A N 1
ATOM 1488 C CA . LYS A 1 190 ? -1.423 8.778 18.703 1.00 97.56 190 LYS A CA 1
ATOM 1489 C C . LYS A 1 190 ? -1.549 10.162 19.349 1.00 97.56 190 LYS A C 1
ATOM 1491 O O . LYS A 1 190 ? -1.178 10.337 20.503 1.00 97.56 190 LYS A O 1
ATOM 1496 N N . ASN A 1 191 ? -2.099 11.122 18.607 1.00 97.69 191 ASN A N 1
ATOM 1497 C CA . ASN A 1 191 ? -2.319 12.498 19.049 1.00 97.69 191 ASN A CA 1
ATOM 1498 C C . ASN A 1 191 ? -3.729 12.745 19.623 1.00 97.69 191 ASN A C 1
ATOM 1500 O O . ASN A 1 191 ? -4.118 13.899 19.781 1.00 97.69 191 ASN A O 1
ATOM 1504 N N . GLN A 1 192 ? -4.504 11.689 19.904 1.00 97.94 192 GLN A N 1
ATOM 1505 C CA . GLN A 1 192 ? -5.856 11.754 20.485 1.00 97.94 192 GLN A CA 1
ATOM 1506 C C . GLN A 1 192 ? -6.864 12.608 19.682 1.00 97.94 192 GLN A C 1
ATOM 1508 O O . GLN A 1 192 ? -7.891 13.041 20.198 1.00 97.94 192 GLN A O 1
ATOM 1513 N N . GLN A 1 193 ? -6.612 12.834 18.389 1.00 98.56 193 GLN A N 1
ATOM 1514 C CA . GLN A 1 193 ? -7.533 13.513 17.473 1.00 98.56 193 GLN A CA 1
ATOM 1515 C C . GLN A 1 193 ? -8.517 12.489 16.892 1.00 98.56 193 GLN A C 1
ATOM 1517 O O . GLN A 1 193 ? -8.429 12.109 15.721 1.00 98.56 193 GLN A O 1
ATOM 1522 N N . PHE A 1 194 ? -9.434 12.010 17.736 1.00 98.62 194 PHE A N 1
ATOM 1523 C CA . PHE A 1 194 ? -10.289 10.857 17.443 1.00 98.62 194 PHE A CA 1
ATOM 1524 C C . PHE A 1 194 ? -11.156 11.030 16.187 1.00 98.62 194 PHE A C 1
ATOM 1526 O O . PHE A 1 194 ? -11.163 10.135 15.347 1.00 98.62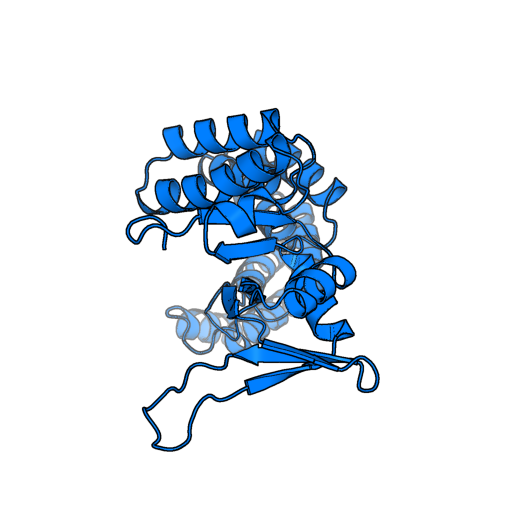 194 PHE A O 1
ATOM 1533 N N . ASP A 1 195 ? -11.767 12.198 15.968 1.00 98.56 195 ASP A N 1
ATOM 1534 C CA . ASP A 1 195 ? -12.610 12.436 14.783 1.00 98.56 195 ASP A CA 1
ATOM 1535 C C . ASP A 1 195 ? -11.828 12.320 13.466 1.00 98.56 195 ASP A C 1
ATOM 1537 O O . ASP A 1 195 ? -12.275 11.692 12.502 1.00 98.56 195 ASP A O 1
ATOM 1541 N N . LYS A 1 196 ? -10.613 12.884 13.419 1.00 98.62 196 LYS A N 1
ATOM 1542 C CA . LYS A 1 196 ? -9.745 12.768 12.238 1.00 98.62 196 LYS A CA 1
ATOM 1543 C C . LYS A 1 196 ? -9.239 11.343 12.062 1.00 98.62 196 LYS A C 1
ATOM 1545 O O . LYS A 1 196 ? -9.110 10.883 10.928 1.00 98.62 196 LYS A O 1
ATOM 1550 N N . SER A 1 197 ? -8.946 10.656 13.163 1.00 98.75 197 SER A N 1
ATOM 1551 C CA . SER A 1 197 ? -8.500 9.267 13.131 1.00 98.75 197 SER A CA 1
ATOM 1552 C C . SER A 1 197 ? -9.578 8.350 12.550 1.00 98.75 197 SER A C 1
ATOM 1554 O O . SER A 1 197 ? -9.313 7.634 11.585 1.00 98.75 197 SER A O 1
ATOM 1556 N N . GLU A 1 198 ? -10.814 8.450 13.049 1.00 98.69 198 GLU A N 1
ATOM 1557 C CA . GLU A 1 198 ? -11.957 7.670 12.566 1.00 98.69 198 GLU A CA 1
ATOM 1558 C C . GLU A 1 198 ? -12.224 7.913 11.079 1.00 98.69 198 GLU A C 1
ATOM 1560 O O . GLU A 1 198 ? -12.398 6.954 10.321 1.00 98.69 198 GLU A O 1
ATOM 1565 N N . LYS A 1 199 ? -12.215 9.181 10.643 1.00 98.62 199 LYS A N 1
ATOM 1566 C CA . LYS A 1 199 ? -12.416 9.545 9.234 1.00 98.62 199 LYS A CA 1
ATOM 1567 C C . LYS A 1 199 ? -11.382 8.876 8.328 1.00 98.62 199 LYS A C 1
ATOM 1569 O O . LYS A 1 199 ? -11.739 8.281 7.315 1.00 98.62 199 LYS A O 1
ATOM 1574 N N . ASN A 1 200 ? -10.105 8.947 8.699 1.00 98.62 200 ASN A N 1
ATOM 1575 C CA . ASN A 1 200 ? -9.025 8.379 7.896 1.00 98.62 200 ASN A CA 1
ATOM 1576 C C . ASN A 1 200 ? -9.047 6.844 7.888 1.00 98.62 200 ASN A C 1
ATOM 1578 O O . ASN A 1 200 ? -8.880 6.242 6.831 1.00 98.62 200 ASN A O 1
ATOM 1582 N N . TYR A 1 201 ? -9.327 6.192 9.021 1.00 98.50 201 TYR A N 1
ATOM 1583 C CA . TYR A 1 201 ? -9.522 4.739 9.021 1.00 98.50 201 TYR A CA 1
ATOM 1584 C C . TYR A 1 201 ? -10.727 4.310 8.185 1.00 98.50 201 TYR A C 1
ATOM 1586 O O . TYR A 1 201 ? -10.653 3.295 7.501 1.00 98.50 201 TYR A O 1
ATOM 1594 N N . THR A 1 202 ? -11.812 5.084 8.198 1.00 98.38 202 THR A N 1
ATOM 1595 C CA . THR A 1 202 ? -13.001 4.791 7.389 1.00 98.38 202 THR A CA 1
ATOM 1596 C C . THR A 1 202 ? -12.691 4.854 5.898 1.00 98.38 202 THR A C 1
ATOM 1598 O O . THR A 1 202 ? -12.992 3.893 5.201 1.00 98.38 202 THR A O 1
ATOM 1601 N N . HIS A 1 203 ? -11.987 5.886 5.422 1.00 97.81 203 HIS A N 1
ATOM 1602 C CA . HIS A 1 203 ? -11.557 5.947 4.020 1.00 97.81 203 HIS A CA 1
ATOM 1603 C C . HIS A 1 203 ? -10.617 4.802 3.624 1.00 97.81 203 HIS A C 1
ATOM 1605 O O . HIS A 1 203 ? -10.765 4.220 2.552 1.00 97.81 203 HIS A O 1
ATOM 1611 N N . ALA A 1 204 ? -9.677 4.425 4.494 1.00 95.69 204 ALA A N 1
ATOM 1612 C CA . ALA A 1 204 ? -8.828 3.264 4.237 1.00 95.69 204 ALA A CA 1
ATOM 1613 C C . ALA A 1 204 ? -9.645 1.961 4.109 1.00 95.69 204 ALA A C 1
ATOM 1615 O O . ALA A 1 204 ? -9.341 1.154 3.235 1.00 95.69 204 ALA A O 1
ATOM 1616 N N . ILE A 1 205 ? -10.685 1.781 4.934 1.00 95.00 205 ILE A N 1
ATOM 1617 C CA . ILE A 1 205 ? -11.602 0.628 4.887 1.00 95.00 205 ILE A CA 1
ATOM 1618 C C . ILE A 1 205 ? -12.483 0.650 3.627 1.00 95.00 205 ILE A C 1
ATOM 1620 O O . ILE A 1 205 ? -12.704 -0.394 3.026 1.00 95.00 205 ILE A O 1
ATOM 1624 N N . GLU A 1 206 ? -12.966 1.819 3.195 1.00 94.94 206 GLU A N 1
ATOM 1625 C CA . GLU A 1 206 ? -13.755 1.970 1.957 1.00 94.94 206 GLU A CA 1
ATOM 1626 C C . GLU A 1 206 ? -12.968 1.546 0.709 1.00 94.94 206 GLU A C 1
ATOM 1628 O O . GLU A 1 206 ? -13.530 0.978 -0.230 1.00 94.94 206 GLU A O 1
ATOM 1633 N N . ILE A 1 207 ? -11.660 1.816 0.701 1.00 91.62 207 ILE A N 1
ATOM 1634 C CA . ILE A 1 207 ? -10.752 1.367 -0.357 1.00 91.62 207 ILE A CA 1
ATOM 1635 C C . ILE A 1 207 ? -10.488 -0.131 -0.207 1.00 91.62 207 ILE A C 1
ATOM 1637 O O . ILE A 1 207 ? -10.640 -0.884 -1.173 1.00 91.62 207 ILE A O 1
ATOM 1641 N N . ASN A 1 208 ? -10.111 -0.552 1.004 1.00 85.75 208 ASN A N 1
ATOM 1642 C CA . ASN A 1 208 ? -9.732 -1.919 1.305 1.00 85.75 208 ASN A CA 1
ATOM 1643 C C . ASN A 1 208 ? -10.317 -2.408 2.640 1.00 85.75 208 ASN A C 1
ATOM 1645 O O . ASN A 1 208 ? -9.811 -2.112 3.725 1.00 85.75 208 ASN A O 1
ATOM 1649 N N . ASP A 1 209 ? -11.357 -3.232 2.537 1.00 86.25 209 ASP A N 1
ATOM 1650 C CA . ASP A 1 209 ? -12.179 -3.662 3.665 1.00 86.25 209 ASP A CA 1
ATOM 1651 C C . ASP A 1 209 ? -11.712 -4.960 4.340 1.00 86.25 209 ASP A C 1
ATOM 1653 O O . ASP A 1 209 ? -12.310 -5.375 5.328 1.00 86.25 209 ASP A O 1
ATOM 1657 N N . ASN A 1 210 ? -10.674 -5.635 3.846 1.00 77.38 210 ASN A N 1
ATOM 1658 C CA . ASN A 1 210 ? -10.373 -6.996 4.311 1.00 77.38 210 ASN A CA 1
ATOM 1659 C C . ASN A 1 210 ? -8.883 -7.336 4.435 1.00 77.38 210 ASN A C 1
ATOM 1661 O O . ASN A 1 210 ? -8.537 -8.281 5.144 1.00 77.38 210 ASN A O 1
ATOM 1665 N N . ARG A 1 211 ? -7.991 -6.569 3.799 1.00 73.06 211 ARG A N 1
ATOM 1666 C CA . ARG A 1 211 ? -6.556 -6.890 3.705 1.00 73.06 211 ARG A CA 1
ATOM 1667 C C . ARG A 1 211 ? -5.814 -6.685 5.015 1.00 73.06 211 ARG A C 1
ATOM 1669 O O . ARG A 1 211 ? -4.886 -7.423 5.327 1.00 73.06 211 ARG A O 1
ATOM 1676 N N . PHE A 1 212 ? -6.204 -5.670 5.784 1.00 82.44 212 PHE A N 1
ATOM 1677 C CA . PHE A 1 212 ? -5.555 -5.334 7.047 1.00 82.44 212 PHE A CA 1
ATOM 1678 C C . PHE A 1 212 ? -6.577 -5.259 8.176 1.00 82.44 212 PHE A C 1
ATOM 1680 O O . PHE A 1 212 ? -6.940 -4.177 8.628 1.00 82.44 212 PHE A O 1
ATOM 1687 N N . GLY A 1 213 ? -6.994 -6.425 8.674 1.00 88.19 213 GLY A N 1
ATOM 1688 C CA . GLY A 1 213 ? -7.915 -6.541 9.807 1.00 88.19 213 GLY A CA 1
ATOM 1689 C C . GLY A 1 213 ? -7.607 -5.616 10.999 1.00 88.19 213 GLY A C 1
ATOM 1690 O O . GLY A 1 213 ? -8.550 -5.016 11.522 1.00 88.19 213 GLY A O 1
ATOM 1691 N N . PRO A 1 214 ? -6.338 -5.377 11.410 1.00 91.75 214 PRO A N 1
ATOM 1692 C CA . PRO A 1 214 ? -6.058 -4.496 12.544 1.00 91.75 214 PRO A CA 1
ATOM 1693 C C . PRO A 1 214 ? -6.500 -3.033 12.365 1.00 91.75 214 PRO A C 1
ATOM 1695 O O . PRO A 1 214 ? -6.555 -2.311 13.359 1.00 91.75 214 PRO A O 1
ATOM 1698 N N . ILE A 1 215 ? -6.858 -2.581 11.153 1.00 94.00 215 ILE A N 1
ATOM 1699 C CA . ILE A 1 215 ? -7.472 -1.255 10.976 1.00 94.00 215 ILE A CA 1
ATOM 1700 C C . ILE A 1 215 ? -8.814 -1.144 11.702 1.00 94.00 215 ILE A C 1
ATOM 1702 O O . ILE A 1 215 ? -9.084 -0.119 12.324 1.00 94.00 215 ILE A O 1
ATOM 1706 N N . TYR A 1 216 ? -9.611 -2.215 11.689 1.00 96.31 216 TYR A N 1
ATOM 1707 C CA . TYR A 1 216 ? -10.890 -2.265 12.385 1.00 96.31 216 TYR A CA 1
ATOM 1708 C C . TYR A 1 216 ? -10.686 -2.176 13.890 1.00 96.31 216 TYR A C 1
ATOM 1710 O O . TYR A 1 216 ? -11.343 -1.381 14.544 1.00 96.31 216 TYR A O 1
ATOM 1718 N N . LYS A 1 217 ? -9.698 -2.891 14.443 1.00 95.81 217 LYS A N 1
ATOM 1719 C CA . LYS A 1 217 ? -9.350 -2.770 15.866 1.00 95.81 217 LYS A CA 1
ATOM 1720 C C . LYS A 1 217 ? -8.987 -1.331 16.242 1.00 95.81 217 LYS A C 1
ATOM 1722 O O . LYS A 1 217 ? -9.458 -0.828 17.258 1.00 95.81 217 LYS A O 1
ATOM 1727 N N . ASN A 1 218 ? -8.181 -0.658 15.420 1.00 97.25 218 ASN A N 1
ATOM 1728 C CA . ASN A 1 218 ? -7.796 0.727 15.680 1.00 97.25 218 ASN A CA 1
ATOM 1729 C C . ASN A 1 218 ? -8.997 1.683 15.602 1.00 97.25 218 ASN A C 1
ATOM 1731 O O . ASN A 1 218 ? -9.130 2.549 16.466 1.00 97.25 218 ASN A O 1
ATOM 1735 N N . ARG A 1 219 ? -9.885 1.526 14.609 1.00 98.31 219 ARG A N 1
ATOM 1736 C CA . ARG A 1 219 ? -11.106 2.341 14.501 1.00 98.31 219 ARG A CA 1
ATOM 1737 C C . ARG A 1 219 ? -12.100 2.047 15.628 1.00 98.31 219 ARG A C 1
ATOM 1739 O O . ARG A 1 219 ? -12.662 2.989 16.177 1.00 98.31 219 ARG A O 1
ATOM 1746 N N . GLY A 1 220 ? -12.235 0.787 16.037 1.00 97.62 220 GLY A N 1
ATOM 1747 C CA . GLY A 1 220 ? -13.048 0.374 17.181 1.00 97.62 220 GLY A CA 1
ATOM 1748 C C . GLY A 1 220 ? -12.572 1.018 18.482 1.00 97.62 220 GLY A C 1
ATOM 1749 O O . GLY A 1 220 ? -13.377 1.587 19.215 1.00 97.62 220 GLY A O 1
ATOM 1750 N N . TYR A 1 221 ? -11.254 1.056 18.711 1.00 97.62 221 TYR A N 1
ATOM 1751 C CA . TYR A 1 221 ? -10.677 1.789 19.839 1.00 97.62 221 TYR A CA 1
ATOM 1752 C C . TYR A 1 221 ? -10.999 3.288 19.774 1.00 97.62 221 TYR A C 1
ATOM 1754 O O . TYR A 1 221 ? -11.444 3.861 20.765 1.00 97.62 221 TYR A O 1
ATOM 1762 N N . VAL A 1 222 ? -10.824 3.927 18.611 1.00 98.50 222 VAL A N 1
ATOM 1763 C CA . VAL A 1 222 ? -11.165 5.350 18.417 1.00 98.50 222 VAL A CA 1
ATOM 1764 C C . VAL A 1 222 ? -12.637 5.618 18.742 1.00 98.50 222 VAL A C 1
ATOM 1766 O O . VAL A 1 222 ? -12.940 6.536 19.502 1.00 98.50 222 VAL A O 1
ATOM 1769 N N . ARG A 1 223 ? -13.546 4.787 18.227 1.00 98.25 223 ARG A N 1
ATOM 1770 C CA . ARG A 1 223 ? -14.993 4.895 18.456 1.00 98.25 223 ARG A CA 1
ATOM 1771 C C . ARG A 1 223 ? -15.370 4.685 19.916 1.00 98.25 223 ARG A C 1
ATOM 1773 O O . ARG A 1 223 ? -16.205 5.419 20.436 1.00 98.25 223 ARG A O 1
ATOM 1780 N N . GLN A 1 224 ? -14.698 3.769 20.60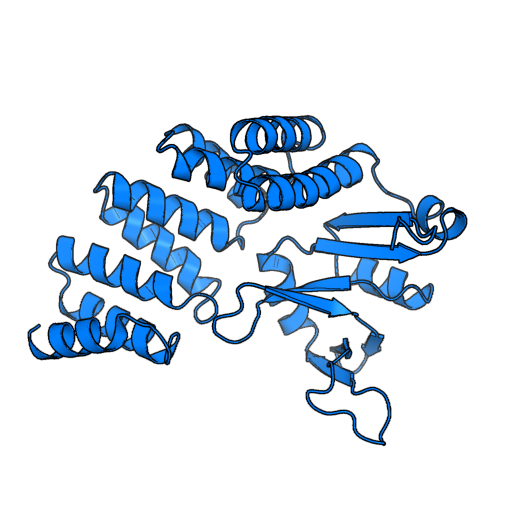9 1.00 96.75 224 GLN A N 1
ATOM 1781 C CA . GLN A 1 224 ? -14.849 3.596 22.052 1.00 96.75 224 GLN A CA 1
ATOM 1782 C C . GLN A 1 224 ? -14.452 4.869 22.818 1.00 96.75 224 GLN A C 1
ATOM 1784 O O . GLN A 1 224 ? -15.193 5.288 23.704 1.00 96.75 224 GLN A O 1
ATOM 1789 N N . GLN A 1 225 ? -13.346 5.532 22.449 1.00 97.75 225 GLN A N 1
ATOM 1790 C CA . GLN A 1 225 ? -12.951 6.817 23.055 1.00 97.75 225 GLN A CA 1
ATOM 1791 C C . GLN A 1 225 ? -13.963 7.943 22.776 1.00 97.75 225 GLN A C 1
ATOM 1793 O O . GLN A 1 225 ? -14.098 8.868 23.572 1.00 97.75 225 GLN A O 1
ATOM 1798 N N . GLN A 1 226 ? -14.709 7.854 21.673 1.00 97.75 226 GLN A N 1
ATOM 1799 C CA . GLN A 1 226 ? -15.800 8.773 21.330 1.00 97.75 226 GLN A CA 1
ATOM 1800 C C . GLN A 1 226 ? -17.162 8.368 21.932 1.00 97.75 226 GLN A C 1
ATOM 1802 O O . GLN A 1 226 ? -18.165 9.010 21.630 1.00 97.75 226 GLN A O 1
ATOM 1807 N N . ASN A 1 227 ? -17.230 7.318 22.761 1.00 97.19 227 ASN A N 1
ATOM 1808 C CA . ASN A 1 227 ? -18.468 6.728 23.301 1.00 97.19 227 ASN A CA 1
ATOM 1809 C C . ASN A 1 227 ? -19.434 6.135 22.250 1.00 97.19 227 ASN A C 1
ATOM 1811 O O . ASN A 1 227 ? -20.607 5.901 22.540 1.00 97.19 227 ASN A O 1
ATOM 1815 N N . LYS A 1 228 ? -18.948 5.831 21.043 1.00 97.62 228 LYS A N 1
ATOM 1816 C CA . LYS A 1 228 ? -19.694 5.161 19.963 1.00 97.62 228 LYS A CA 1
ATOM 1817 C C . LYS A 1 228 ? -19.624 3.640 20.125 1.00 97.62 228 LYS A C 1
ATOM 1819 O O . LYS A 1 228 ? -18.951 2.938 19.369 1.00 97.62 228 LYS A O 1
ATOM 1824 N N . MET A 1 229 ? -20.236 3.134 21.196 1.00 96.25 229 MET A N 1
ATOM 1825 C CA . MET A 1 229 ? -20.033 1.748 21.643 1.00 96.25 229 MET A CA 1
ATOM 1826 C C . MET A 1 229 ? -20.565 0.702 20.655 1.00 96.25 229 MET A C 1
ATOM 1828 O O . MET A 1 229 ? -19.931 -0.336 20.481 1.00 96.25 229 MET A O 1
ATOM 1832 N N . ASN A 1 230 ? -21.687 0.965 19.981 1.00 96.81 230 ASN A N 1
ATOM 1833 C CA . ASN A 1 230 ? -22.251 0.021 19.012 1.00 96.81 230 ASN A CA 1
ATOM 1834 C C . ASN A 1 230 ? -21.337 -0.123 17.790 1.00 96.81 230 ASN A C 1
ATOM 1836 O O . ASN A 1 230 ? -20.971 -1.233 17.414 1.00 96.81 230 ASN A O 1
ATOM 1840 N N . GLU A 1 231 ? -20.878 0.997 17.236 1.00 97.69 231 GLU A N 1
ATOM 1841 C CA . GLU A 1 231 ? -19.964 1.011 16.095 1.00 97.69 231 GLU A CA 1
ATOM 1842 C C . GLU A 1 231 ? -18.585 0.427 16.452 1.00 97.69 231 GLU A C 1
ATOM 1844 O O . GLU A 1 231 ? -17.932 -0.196 15.613 1.00 97.69 231 GLU A O 1
ATOM 1849 N N . ALA A 1 232 ? -18.136 0.588 17.704 1.00 97.75 232 ALA A N 1
ATOM 1850 C CA . ALA A 1 232 ? -16.922 -0.057 18.200 1.00 97.75 232 ALA A CA 1
ATOM 1851 C C . ALA A 1 232 ? -17.059 -1.589 18.259 1.00 97.75 232 ALA A C 1
ATOM 1853 O O . ALA A 1 232 ? -16.130 -2.298 17.863 1.00 97.75 232 ALA A O 1
ATOM 1854 N N . LYS A 1 233 ? -18.217 -2.114 18.693 1.00 97.44 233 LYS A N 1
ATOM 1855 C CA . LYS A 1 233 ? -18.495 -3.562 18.687 1.00 97.44 233 LYS A CA 1
ATOM 1856 C C . LYS A 1 233 ? -18.439 -4.140 17.274 1.00 97.44 233 LYS A C 1
ATOM 1858 O O . LYS A 1 233 ? -17.791 -5.166 17.068 1.00 97.44 233 LYS A O 1
ATOM 1863 N N . GLU A 1 234 ? -19.067 -3.477 16.304 1.00 96.94 234 GLU A N 1
ATOM 1864 C CA . GLU A 1 234 ? -19.047 -3.894 14.892 1.00 96.94 234 GLU A CA 1
ATOM 1865 C C . GLU A 1 234 ? -17.615 -3.961 14.332 1.00 96.94 234 GLU A C 1
ATOM 1867 O O . GLU A 1 234 ? -17.241 -4.906 13.627 1.00 96.94 234 GLU A O 1
ATOM 1872 N N . ASP A 1 235 ? -16.780 -2.985 14.691 1.00 97.44 235 ASP A N 1
ATOM 1873 C CA . ASP A 1 235 ? -15.373 -2.951 14.302 1.00 97.44 235 ASP A CA 1
ATOM 1874 C C . ASP A 1 235 ? -14.566 -4.090 14.940 1.00 97.44 235 ASP A C 1
ATOM 1876 O O . ASP A 1 235 ? -13.811 -4.781 14.255 1.00 97.44 235 ASP A O 1
ATOM 1880 N N . TYR A 1 236 ? -14.742 -4.360 16.231 1.00 97.00 236 TYR A N 1
ATOM 1881 C CA . TYR A 1 236 ? -14.056 -5.476 16.884 1.00 97.00 236 TYR A CA 1
ATOM 1882 C C . TYR A 1 236 ? -14.500 -6.844 16.345 1.00 97.00 236 TYR A C 1
ATOM 1884 O O . TYR A 1 236 ? -13.663 -7.731 16.164 1.00 97.00 236 TYR A O 1
ATOM 1892 N N . GLN A 1 237 ? -15.778 -7.012 16.002 1.00 95.62 237 GLN A N 1
ATOM 1893 C CA . GLN A 1 237 ? -16.265 -8.208 15.305 1.00 95.62 237 GLN A CA 1
ATOM 1894 C C . GLN A 1 237 ? -15.614 -8.357 13.922 1.00 95.62 237 GLN A C 1
ATOM 1896 O O . GLN A 1 237 ? -15.168 -9.447 13.553 1.00 95.62 237 GLN A O 1
ATOM 1901 N N . SER A 1 238 ? -15.492 -7.256 13.176 1.00 94.88 238 SER A N 1
ATOM 1902 C CA . SER A 1 238 ? -14.812 -7.235 11.876 1.00 94.88 238 SER A CA 1
ATOM 1903 C C . SER A 1 238 ? -13.323 -7.574 12.008 1.00 94.88 238 SER A C 1
ATOM 1905 O O . SER A 1 238 ? -12.811 -8.384 11.237 1.00 94.88 238 SER A O 1
ATOM 1907 N N . TYR A 1 239 ? -12.634 -7.053 13.029 1.00 94.44 239 TYR A N 1
ATOM 1908 C CA . TYR A 1 239 ? -11.247 -7.421 13.334 1.00 94.44 239 TYR A CA 1
ATOM 1909 C C . TYR A 1 239 ? -11.085 -8.932 13.528 1.00 94.44 239 TYR A C 1
ATOM 1911 O O . TYR A 1 239 ? -10.229 -9.550 12.897 1.00 94.44 239 TYR A O 1
ATOM 1919 N N . ILE A 1 240 ? -11.942 -9.541 14.348 1.00 93.00 240 ILE A N 1
ATOM 1920 C CA . ILE A 1 240 ? -11.921 -10.983 14.623 1.00 93.00 240 ILE A CA 1
ATOM 1921 C C . ILE A 1 240 ? -12.177 -11.803 13.350 1.00 93.00 240 ILE A C 1
ATOM 1923 O O . ILE A 1 240 ? -11.555 -12.850 13.146 1.00 93.00 240 ILE A O 1
ATOM 1927 N N . LYS A 1 241 ? -13.088 -11.334 12.489 1.00 90.88 241 LYS A N 1
ATOM 1928 C CA . LYS A 1 241 ? -13.397 -11.966 11.201 1.00 90.88 241 LYS A CA 1
ATOM 1929 C C . LYS A 1 241 ? -12.203 -11.927 10.245 1.00 90.88 241 LYS A C 1
ATOM 1931 O O . LYS A 1 241 ? -11.918 -12.931 9.599 1.00 90.88 241 LYS A O 1
ATOM 1936 N N . PHE A 1 242 ? -11.523 -10.786 10.142 1.00 87.94 242 PHE A N 1
ATOM 1937 C CA . PHE A 1 242 ? -10.446 -10.583 9.167 1.00 87.94 242 PHE A CA 1
ATOM 1938 C C . PHE A 1 242 ? -9.052 -10.965 9.677 1.00 87.94 242 PHE A C 1
ATOM 1940 O O . PHE A 1 242 ? -8.139 -11.109 8.868 1.00 87.94 242 PHE A O 1
ATOM 1947 N N . THR A 1 243 ? -8.883 -11.171 10.983 1.00 87.81 243 THR A N 1
ATOM 1948 C CA . THR A 1 243 ? -7.632 -11.636 11.600 1.00 87.81 243 THR A CA 1
ATOM 1949 C C . THR A 1 243 ? -7.919 -12.828 12.522 1.00 87.81 243 THR A C 1
ATOM 1951 O O . THR A 1 243 ? -7.800 -12.724 13.747 1.00 87.81 243 THR A O 1
ATOM 1954 N N . PRO A 1 244 ? -8.318 -13.990 11.963 1.00 86.94 244 PRO A N 1
ATOM 1955 C CA . PRO A 1 244 ? -8.787 -15.119 12.761 1.00 86.94 244 PRO A CA 1
ATOM 1956 C C . PRO A 1 244 ? -7.718 -15.678 13.709 1.00 86.94 244 PRO A C 1
ATOM 1958 O O . PRO A 1 244 ? -8.072 -16.186 14.771 1.00 86.94 244 PRO A O 1
ATOM 1961 N N . ASN A 1 245 ? -6.437 -15.511 13.362 1.00 87.81 245 ASN A N 1
ATOM 1962 C CA . ASN A 1 245 ? -5.276 -15.986 14.118 1.00 87.81 245 ASN A CA 1
ATOM 1963 C C . ASN A 1 245 ? -4.623 -14.894 14.992 1.00 87.81 245 ASN A C 1
ATOM 1965 O O . ASN A 1 245 ? -3.474 -15.040 15.418 1.00 87.81 245 ASN A O 1
ATOM 1969 N N . ALA A 1 246 ? -5.315 -13.776 15.246 1.00 87.56 246 ALA A N 1
ATOM 1970 C CA . ALA A 1 246 ? -4.793 -12.694 16.076 1.00 87.56 246 ALA A CA 1
ATOM 1971 C C . ALA A 1 246 ? -4.439 -13.179 17.495 1.00 87.56 246 ALA A C 1
ATOM 1973 O O . ALA A 1 246 ? -5.266 -13.768 18.190 1.00 87.56 246 ALA A O 1
ATOM 1974 N N . LYS A 1 247 ? -3.226 -12.865 17.972 1.00 91.19 247 LYS A N 1
ATOM 1975 C CA . LYS A 1 247 ? -2.767 -13.245 19.326 1.00 91.19 247 LYS A CA 1
ATOM 1976 C C . LYS A 1 247 ? -3.635 -12.655 20.442 1.00 91.19 247 LYS A C 1
ATOM 1978 O O . LYS A 1 247 ? -3.786 -13.264 21.494 1.00 91.19 247 LYS A O 1
ATOM 1983 N N . ASP A 1 248 ? -4.182 -11.467 20.216 1.00 93.19 248 ASP A N 1
ATOM 1984 C CA . ASP A 1 248 ? -5.041 -10.735 21.150 1.00 93.19 248 ASP A CA 1
ATOM 1985 C C . ASP A 1 248 ? -6.538 -11.022 20.951 1.00 93.19 248 ASP A C 1
ATOM 1987 O O . ASP A 1 248 ? -7.364 -10.445 21.657 1.00 93.19 248 ASP A O 1
ATOM 1991 N N . ARG A 1 249 ? -6.908 -11.947 20.051 1.00 92.25 249 ARG A N 1
ATOM 1992 C CA . ARG A 1 249 ? -8.304 -12.299 19.746 1.00 92.25 249 ARG A CA 1
ATOM 1993 C C . ARG A 1 249 ? -9.136 -12.562 20.999 1.00 92.25 249 ARG A C 1
ATOM 1995 O O . ARG A 1 249 ? -10.186 -11.955 21.168 1.00 92.25 249 ARG A O 1
ATOM 2002 N N . GLY A 1 250 ? -8.645 -13.418 21.896 1.00 92.81 250 GLY A N 1
ATOM 2003 C CA . GLY A 1 250 ? -9.373 -13.775 23.116 1.00 92.81 250 GLY A CA 1
ATOM 2004 C C . GLY A 1 250 ? -9.577 -12.599 24.079 1.00 92.81 250 GLY A C 1
ATOM 2005 O O . GLY A 1 250 ? -10.524 -12.613 24.858 1.00 92.81 250 GLY A O 1
ATOM 2006 N N . MET A 1 251 ? -8.724 -11.567 24.030 1.00 92.81 251 MET A N 1
ATOM 2007 C CA . MET A 1 251 ? -8.941 -10.335 24.799 1.00 92.81 251 MET A CA 1
ATOM 2008 C C . MET A 1 251 ? -10.066 -9.502 24.182 1.00 92.81 251 MET A C 1
ATOM 2010 O O . MET A 1 251 ? -10.930 -9.021 24.908 1.00 92.81 251 MET A O 1
ATOM 2014 N N . ILE A 1 252 ? -10.087 -9.382 22.850 1.00 94.31 252 ILE A N 1
ATOM 2015 C CA . ILE A 1 252 ? -11.142 -8.657 22.130 1.00 94.31 252 ILE A CA 1
ATOM 2016 C C . ILE A 1 252 ? -12.500 -9.354 22.288 1.00 94.31 252 ILE A C 1
ATOM 2018 O O . ILE A 1 252 ? -13.499 -8.683 22.514 1.00 94.31 252 ILE A O 1
ATOM 2022 N N . GLU A 1 253 ? -12.547 -10.688 22.244 1.00 93.81 253 GLU A N 1
ATOM 2023 C CA . GLU A 1 253 ? -13.780 -11.458 22.473 1.00 93.81 253 GLU A CA 1
ATOM 2024 C C . GLU A 1 253 ? -14.350 -11.237 23.883 1.00 93.81 253 GLU A C 1
ATOM 2026 O O . GLU A 1 253 ? -15.560 -11.096 24.037 1.00 93.81 253 GLU A O 1
ATOM 2031 N N . ARG A 1 254 ? -13.498 -11.150 24.915 1.00 92.19 254 ARG A N 1
ATOM 2032 C CA . ARG A 1 254 ? -13.954 -10.810 26.275 1.00 92.19 254 ARG A CA 1
ATOM 2033 C C . ARG A 1 254 ? -14.473 -9.381 26.355 1.00 92.19 254 ARG A C 1
ATOM 2035 O O . ARG A 1 254 ? -15.570 -9.184 26.861 1.00 92.19 254 ARG A O 1
ATOM 2042 N N . ALA A 1 255 ? -13.731 -8.419 25.803 1.00 89.19 255 ALA A N 1
ATOM 2043 C CA . ALA A 1 255 ? -14.156 -7.023 25.773 1.00 89.19 255 ALA A CA 1
ATOM 2044 C C . ALA A 1 255 ? -15.522 -6.864 25.081 1.00 89.19 255 ALA A C 1
ATOM 2046 O O . ALA A 1 255 ? -16.386 -6.159 25.584 1.00 89.19 255 ALA A O 1
ATOM 2047 N N . LEU A 1 256 ? -15.757 -7.582 23.978 1.00 92.25 256 LEU A N 1
ATOM 2048 C CA . LEU A 1 256 ? -17.043 -7.592 23.276 1.00 92.25 256 LEU A CA 1
ATOM 2049 C C . LEU A 1 256 ? -18.213 -8.115 24.120 1.00 92.25 256 LEU A C 1
ATOM 2051 O O . LEU A 1 256 ? -19.330 -7.643 23.936 1.00 92.25 256 LEU A O 1
ATOM 2055 N N . ASN A 1 257 ? -17.972 -9.076 25.016 1.00 90.50 257 ASN A N 1
ATOM 2056 C CA . ASN A 1 257 ? -19.003 -9.608 25.912 1.00 90.50 257 ASN A CA 1
ATOM 2057 C C . ASN A 1 257 ? -19.321 -8.662 27.082 1.00 90.50 257 ASN A C 1
ATOM 2059 O O . ASN A 1 257 ? -20.376 -8.792 27.698 1.00 90.50 257 ASN A O 1
ATOM 2063 N N . GLU A 1 258 ? -18.395 -7.760 27.415 1.00 85.88 258 GLU A N 1
ATOM 2064 C CA . GLU A 1 258 ? -18.512 -6.804 28.524 1.00 85.88 258 GLU A CA 1
ATOM 2065 C C . GLU A 1 258 ? -19.079 -5.442 28.092 1.00 85.88 258 GLU A C 1
ATOM 2067 O O . GLU A 1 258 ? -19.608 -4.707 28.927 1.00 85.88 258 GLU A O 1
ATOM 2072 N N . MET A 1 259 ? -18.960 -5.097 26.805 1.00 83.94 259 MET A N 1
ATOM 2073 C CA . MET A 1 259 ? -19.543 -3.895 26.197 1.00 83.94 259 MET A CA 1
ATOM 2074 C C . MET A 1 259 ? -21.050 -4.038 25.987 1.00 83.94 259 MET A C 1
ATOM 2076 O O . MET A 1 259 ? -21.734 -2.990 25.920 1.00 83.94 259 MET A O 1
#

Radius of gyration: 20.16 Å; chains: 1; bounding box: 46×50×54 Å

pLDDT: mean 91.83, std 10.13, range [48.0, 98.75]

Sequence (259 aa):
AERHGLSSLILHSSIKELKQVIDMGIPPIVILPGLHDVVQHASIISGYDDNEKTIFHYVPEQKPSEEGIQVGVIPEKRFEKLWSEDGCLMVLLGPTDIISSLKSDENKTKSNRLCFESERLSLQKQTQETIDSLKKAVELNPDNSTALCLLGGVLNEQSNPDCVSYYEKSLEKNKNCYLAYRGLGNFYLKNQQFDKSEKNYTHAIEINDNRFGPIYKNRGYVRQQQNKMNEAKEDYQSYIKFTPNAKDRGMIERALNEM

Secondary structure (DSSP, 8-state):
-GGGT-EEEEEE--HHHHHHHHHTT---EEEEE-SSS-SEEEEEEEEEETTTTEEEEEE--SS--SS--EEEEEEHHHHHHHHHHTTTEEEEEE-HHHHHHS---HHHHHHHHHHHHHHHHHHTT-HHHHHHHHHHHHHH-TT-HHHHHHHHHHHHHTT-TTHHHHHHHHHHH-TT-HHHHHHHHHHHHHTT-HHHHHHHHHHHHHH-SSS-THHHHHHHHHHHHTT-HHHHHHHHHHHHHH-TT-TTHHHHHHHHHH-